Protein AF-A0A9D3P355-F1 (afdb_monomer)

Structure (mmCIF, N/CA/C/O backbone):
data_AF-A0A9D3P355-F1
#
_entry.id   AF-A0A9D3P355-F1
#
loop_
_atom_site.group_PDB
_atom_site.id
_atom_site.type_symbol
_atom_site.label_atom_id
_atom_site.label_alt_id
_atom_site.label_comp_id
_atom_site.label_asym_id
_atom_site.label_entity_id
_atom_site.label_seq_id
_atom_site.pdbx_PDB_ins_code
_atom_site.Cartn_x
_atom_site.Cartn_y
_atom_site.Cartn_z
_atom_site.occupancy
_atom_site.B_iso_or_equiv
_atom_site.auth_seq_id
_atom_site.auth_comp_id
_atom_site.auth_asym_id
_atom_site.auth_atom_id
_atom_site.pdbx_PDB_model_num
ATOM 1 N N . MET A 1 1 ? 42.090 22.651 -100.130 1.00 36.75 1 MET A N 1
ATOM 2 C CA . MET A 1 1 ? 42.739 23.395 -99.030 1.00 36.75 1 MET A CA 1
ATOM 3 C C . MET A 1 1 ? 42.495 22.589 -97.758 1.00 36.75 1 MET A C 1
ATOM 5 O O . MET A 1 1 ? 41.652 22.964 -96.959 1.00 36.75 1 MET A O 1
ATOM 9 N N . ASP A 1 2 ? 42.966 21.340 -97.663 1.00 34.69 2 ASP A N 1
ATOM 10 C CA . ASP A 1 2 ? 44.389 20.914 -97.579 1.00 34.69 2 ASP A CA 1
ATOM 11 C C . ASP A 1 2 ? 45.073 21.615 -96.393 1.00 34.69 2 ASP A C 1
ATOM 13 O O . ASP A 1 2 ? 45.027 22.836 -96.330 1.00 34.69 2 ASP A O 1
ATOM 17 N N . GLU A 1 3 ? 45.657 20.957 -95.388 1.00 38.22 3 GLU A N 1
ATOM 18 C CA . GLU A 1 3 ? 46.380 19.681 -95.355 1.00 38.22 3 GLU A CA 1
ATOM 19 C C . GLU A 1 3 ? 46.365 19.026 -93.945 1.00 38.22 3 GLU A C 1
ATOM 21 O O . GLU A 1 3 ? 46.373 19.719 -92.933 1.00 38.22 3 GLU A O 1
ATOM 26 N N . LEU A 1 4 ? 46.345 17.677 -93.931 1.00 36.88 4 LEU A N 1
ATOM 27 C CA . LEU A 1 4 ? 47.236 16.690 -93.253 1.00 36.88 4 LEU A CA 1
ATOM 28 C C . LEU A 1 4 ? 47.901 17.091 -91.907 1.00 36.88 4 LEU A C 1
ATOM 30 O O . LEU A 1 4 ? 48.421 18.181 -91.767 1.00 36.88 4 LEU A O 1
ATOM 34 N N . ARG A 1 5 ? 48.114 16.264 -90.868 1.00 41.84 5 ARG A N 1
ATOM 35 C CA . ARG A 1 5 ? 48.544 14.850 -90.696 1.00 41.84 5 ARG A CA 1
ATOM 36 C C . ARG A 1 5 ? 48.727 14.725 -89.153 1.00 41.84 5 ARG A C 1
ATOM 38 O O . ARG A 1 5 ? 49.222 15.663 -88.546 1.00 41.84 5 ARG A O 1
ATOM 45 N N . ARG A 1 6 ? 48.394 13.666 -88.414 1.00 43.56 6 ARG A N 1
ATOM 46 C CA . ARG A 1 6 ? 48.963 12.309 -88.416 1.00 43.56 6 ARG A CA 1
ATOM 47 C C . ARG A 1 6 ? 48.060 11.424 -87.557 1.00 43.56 6 ARG A C 1
ATOM 49 O O . ARG A 1 6 ? 47.725 11.789 -86.434 1.00 43.56 6 ARG A O 1
ATOM 56 N N . GLY A 1 7 ? 47.731 10.245 -88.069 1.00 40.09 7 GLY A N 1
ATOM 57 C CA . GLY A 1 7 ? 47.250 9.155 -87.234 1.00 40.09 7 GLY A CA 1
ATOM 58 C C . GLY A 1 7 ? 48.383 8.528 -86.423 1.00 40.09 7 GLY A C 1
ATOM 59 O O . GLY A 1 7 ? 49.554 8.655 -86.772 1.00 40.09 7 GLY A O 1
ATOM 60 N N . SER A 1 8 ? 48.008 7.779 -85.393 1.00 41.81 8 SER A N 1
ATOM 61 C CA . SER A 1 8 ? 48.447 6.390 -85.313 1.00 41.81 8 SER A CA 1
ATOM 62 C C . SER A 1 8 ? 47.465 5.605 -84.457 1.00 41.81 8 SER A C 1
ATOM 64 O O . SER A 1 8 ? 47.312 5.837 -83.261 1.00 41.81 8 SER A O 1
ATOM 66 N N . ARG A 1 9 ? 46.748 4.712 -85.131 1.00 53.06 9 ARG A N 1
ATOM 67 C CA . ARG A 1 9 ? 45.902 3.681 -84.551 1.00 53.06 9 ARG A CA 1
ATOM 68 C C . ARG A 1 9 ? 46.857 2.544 -84.176 1.00 53.06 9 ARG A C 1
ATOM 70 O O . ARG A 1 9 ? 47.380 1.890 -85.069 1.00 53.06 9 ARG A O 1
ATOM 77 N N . LEU A 1 10 ? 47.109 2.354 -82.885 1.00 43.41 10 LEU A N 1
ATOM 78 C CA . LEU A 1 10 ? 47.694 1.127 -82.349 1.00 43.41 10 LEU A CA 1
ATOM 79 C C . LEU A 1 10 ? 46.603 0.437 -81.5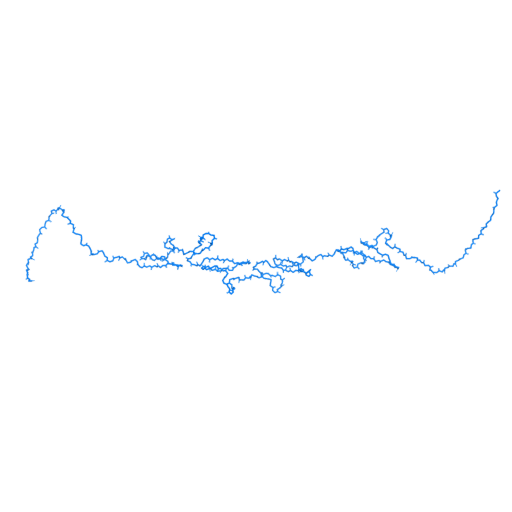38 1.00 43.41 10 LEU A C 1
ATOM 81 O O . LEU A 1 10 ? 46.314 0.794 -80.400 1.00 43.41 10 LEU A O 1
ATOM 85 N N . THR A 1 11 ? 45.936 -0.497 -82.204 1.00 53.47 11 THR A N 1
ATOM 86 C CA . THR A 1 11 ? 45.331 -1.656 -81.565 1.00 53.47 11 THR A CA 1
ATOM 87 C C . THR A 1 11 ? 46.478 -2.538 -81.094 1.00 53.47 11 THR A C 1
ATOM 89 O O . THR A 1 11 ? 47.212 -3.037 -81.939 1.00 53.47 11 THR A O 1
ATOM 92 N N . ASP A 1 12 ? 46.651 -2.705 -79.789 1.00 40.69 12 ASP A N 1
ATOM 93 C CA . ASP A 1 12 ? 46.991 -4.023 -79.266 1.00 40.69 12 ASP A CA 1
ATOM 94 C C . ASP A 1 12 ? 46.722 -4.111 -77.769 1.00 40.69 12 ASP A C 1
ATOM 96 O O . ASP A 1 12 ? 46.926 -3.175 -76.992 1.00 40.69 12 ASP A O 1
ATOM 100 N N . GLU A 1 13 ? 46.180 -5.259 -77.413 1.00 52.94 13 GLU A N 1
ATOM 101 C CA . GLU A 1 13 ? 45.725 -5.646 -76.099 1.00 52.94 13 GLU A CA 1
ATOM 102 C C . GLU A 1 13 ? 46.904 -5.712 -75.124 1.00 52.94 13 GLU A C 1
ATOM 104 O O . GLU A 1 13 ? 47.787 -6.558 -75.239 1.00 52.94 13 GLU A O 1
ATOM 109 N N . VAL A 1 14 ? 46.887 -4.859 -74.100 1.00 48.72 14 VAL A N 1
ATOM 110 C CA . VAL A 1 14 ? 47.652 -5.100 -72.875 1.00 48.72 14 VAL A CA 1
ATOM 111 C C . VAL A 1 14 ? 46.661 -5.169 -71.726 1.00 48.72 14 VAL A C 1
ATOM 113 O O . VAL A 1 14 ? 46.339 -4.181 -71.067 1.00 48.72 14 VAL A O 1
ATOM 116 N N . ALA A 1 15 ? 46.146 -6.375 -71.501 1.00 52.91 15 ALA A N 1
ATOM 117 C CA . ALA A 1 15 ? 45.526 -6.739 -70.243 1.00 52.91 15 ALA A CA 1
ATOM 118 C C . ALA A 1 15 ? 46.603 -6.718 -69.144 1.00 52.91 15 ALA A C 1
ATOM 120 O O . ALA A 1 15 ? 47.304 -7.702 -68.930 1.00 52.91 15 ALA A O 1
ATOM 121 N N . HIS A 1 16 ? 46.715 -5.599 -68.426 1.00 50.19 16 HIS A N 1
ATOM 122 C CA . HIS A 1 16 ? 47.304 -5.572 -67.091 1.00 50.19 16 HIS A CA 1
ATOM 123 C C . HIS A 1 16 ? 46.249 -5.152 -66.064 1.00 50.19 16 HIS A C 1
ATOM 125 O O . HIS A 1 16 ? 45.789 -4.017 -65.989 1.00 50.19 16 HIS A O 1
ATOM 131 N N . MET A 1 17 ? 45.859 -6.162 -65.297 1.00 56.16 17 MET A N 1
ATOM 132 C CA . MET A 1 17 ? 45.120 -6.151 -64.044 1.00 56.16 17 MET A CA 1
ATOM 133 C C . MET A 1 17 ? 45.605 -5.041 -63.080 1.00 56.16 17 MET A C 1
ATOM 135 O O . MET A 1 17 ? 46.770 -5.043 -62.690 1.00 56.16 17 MET A O 1
ATOM 139 N N . GLY A 1 18 ? 44.703 -4.152 -62.638 1.00 53.12 18 GLY A N 1
ATOM 140 C CA . GLY A 1 18 ? 44.914 -3.188 -61.535 1.00 53.12 18 GLY A CA 1
ATOM 141 C C . GLY A 1 18 ? 44.641 -1.734 -61.951 1.00 53.12 18 GLY A C 1
ATOM 142 O O . GLY A 1 18 ? 45.188 -1.262 -62.930 1.00 53.12 18 GLY A O 1
ATOM 143 N N . ILE A 1 19 ? 43.799 -0.927 -61.306 1.00 60.78 19 ILE A N 1
ATOM 144 C CA . ILE A 1 19 ? 43.110 -0.992 -60.016 1.00 60.78 19 ILE A CA 1
ATOM 145 C C . ILE A 1 19 ? 41.689 -0.486 -60.290 1.00 60.78 19 ILE A C 1
ATOM 147 O O . ILE A 1 19 ? 41.504 0.686 -60.618 1.00 60.78 19 ILE A O 1
ATOM 151 N N . ARG A 1 20 ? 40.664 -1.341 -60.184 1.00 68.06 20 ARG A N 1
ATOM 152 C CA . ARG A 1 20 ? 39.300 -0.811 -60.055 1.00 68.06 20 ARG A CA 1
ATOM 153 C C . ARG A 1 20 ? 39.246 -0.135 -58.693 1.00 68.06 20 ARG A C 1
ATOM 155 O O . ARG A 1 20 ? 39.406 -0.811 -57.680 1.00 68.06 20 ARG A O 1
ATOM 162 N N . GLY A 1 21 ? 39.097 1.187 -58.694 1.00 77.62 21 GLY A N 1
ATOM 163 C CA . GLY A 1 21 ? 38.824 1.934 -57.475 1.00 77.62 21 GLY A CA 1
ATOM 164 C C . GLY A 1 21 ? 37.624 1.328 -56.753 1.00 77.62 21 GLY A C 1
ATOM 165 O O . GLY A 1 21 ? 36.721 0.776 -57.388 1.00 77.62 21 GLY A O 1
ATOM 166 N N . ASP A 1 22 ? 37.655 1.401 -55.429 1.00 87.69 22 ASP A N 1
ATOM 167 C CA . ASP A 1 22 ? 36.559 0.958 -54.580 1.00 87.69 22 ASP A CA 1
ATOM 168 C C . ASP A 1 22 ? 35.231 1.601 -55.014 1.00 87.69 22 ASP A C 1
ATOM 170 O O . ASP A 1 22 ? 35.169 2.793 -55.336 1.00 87.69 22 ASP A O 1
ATOM 174 N N . VAL A 1 23 ? 34.170 0.800 -55.081 1.00 89.25 23 VAL A N 1
ATOM 175 C CA . VAL A 1 23 ? 32.861 1.281 -55.522 1.00 89.25 23 VAL A CA 1
ATOM 176 C C . VAL A 1 23 ? 32.152 1.862 -54.315 1.00 89.25 23 VAL A C 1
ATOM 178 O O . VAL A 1 23 ? 31.759 1.112 -53.445 1.00 89.25 23 VAL A O 1
ATOM 181 N N . ASN A 1 24 ? 31.890 3.169 -54.299 1.00 90.00 24 ASN A N 1
ATOM 182 C CA . ASN A 1 24 ? 31.134 3.770 -53.200 1.00 90.00 24 ASN A CA 1
ATOM 183 C C . ASN A 1 24 ? 29.654 3.347 -53.228 1.00 90.00 24 ASN A C 1
ATOM 185 O O . ASN A 1 24 ? 28.838 3.958 -53.930 1.00 90.00 24 ASN A O 1
ATOM 189 N N . GLU A 1 25 ? 29.274 2.334 -52.447 1.00 93.00 25 GLU A N 1
ATOM 190 C CA . GLU A 1 25 ? 27.885 1.871 -52.397 1.00 93.00 25 GLU A CA 1
ATOM 191 C C . GLU A 1 25 ? 26.943 2.877 -51.725 1.00 93.00 25 GLU A C 1
ATOM 193 O O . GLU A 1 25 ? 25.748 2.885 -52.031 1.00 93.00 25 GLU A O 1
ATOM 198 N N . CYS A 1 26 ? 27.456 3.773 -50.875 1.00 92.62 26 CYS A N 1
ATOM 199 C CA . CYS A 1 26 ? 26.659 4.801 -50.201 1.00 92.62 26 CYS A CA 1
ATOM 200 C C . CYS A 1 26 ? 26.201 5.925 -51.145 1.00 92.62 26 CYS A C 1
ATOM 202 O O . CYS A 1 26 ? 25.207 6.592 -50.862 1.00 92.62 26 CYS A O 1
ATOM 204 N N . GLY A 1 27 ? 26.895 6.123 -52.272 1.00 90.06 27 GLY A N 1
ATOM 205 C CA . GLY A 1 27 ? 26.523 7.087 -53.314 1.00 90.06 27 GLY A CA 1
ATOM 206 C C . GLY A 1 27 ? 25.486 6.565 -54.315 1.00 90.06 27 GLY A C 1
ATOM 207 O O . GLY A 1 27 ? 25.103 7.287 -55.234 1.00 90.06 27 GLY A O 1
ATOM 208 N N . ARG A 1 28 ? 25.041 5.307 -54.181 1.00 87.12 28 ARG A N 1
ATOM 209 C CA . ARG A 1 28 ? 24.095 4.683 -55.115 1.00 87.12 28 ARG A CA 1
ATOM 210 C C . ARG A 1 28 ? 22.642 5.084 -54.822 1.00 87.12 28 ARG A C 1
ATOM 212 O O . ARG A 1 28 ? 22.256 5.188 -53.657 1.00 87.12 28 ARG A O 1
ATOM 219 N N . PRO A 1 29 ? 21.787 5.198 -55.856 1.00 83.38 29 PRO A N 1
ATOM 220 C CA . PRO A 1 29 ? 20.380 5.579 -55.695 1.00 83.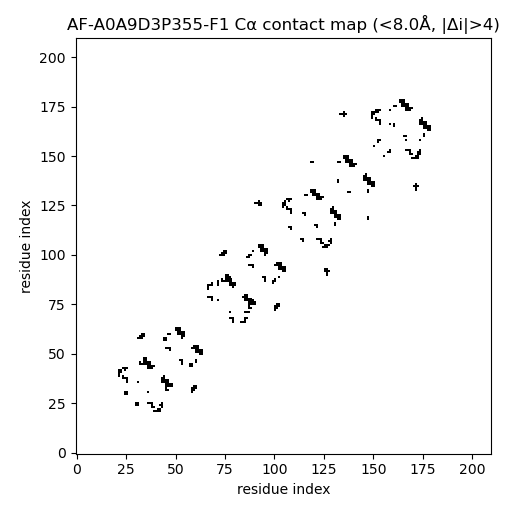38 29 PRO A CA 1
ATOM 221 C C . PRO A 1 29 ? 19.570 4.585 -54.852 1.00 83.38 29 PRO A C 1
ATOM 223 O O . PRO A 1 29 ? 18.598 4.969 -54.213 1.00 83.38 29 PRO A O 1
ATOM 226 N N . SER A 1 30 ? 19.991 3.319 -54.795 1.00 84.94 30 SER A N 1
ATOM 227 C CA . SER A 1 30 ? 19.326 2.276 -54.013 1.00 84.94 30 SER A CA 1
ATOM 228 C C . SER A 1 30 ? 19.585 2.347 -52.503 1.00 84.94 30 SER A C 1
ATOM 230 O O . SER A 1 30 ? 19.043 1.498 -51.809 1.00 84.94 30 SER A O 1
ATOM 232 N N . ARG A 1 31 ? 20.427 3.285 -52.018 1.00 85.19 31 ARG A N 1
ATOM 233 C CA . ARG A 1 31 ? 20.805 3.525 -50.603 1.00 85.19 31 ARG A CA 1
ATOM 234 C C . ARG A 1 31 ? 20.833 2.243 -49.744 1.00 85.19 31 ARG A C 1
ATOM 236 O O . ARG A 1 31 ? 19.820 1.860 -49.169 1.00 85.19 31 ARG A O 1
ATOM 243 N N . PRO A 1 32 ? 21.989 1.575 -49.612 1.00 90.50 32 PRO A N 1
ATOM 244 C CA . PRO A 1 32 ? 22.047 0.189 -49.142 1.00 90.50 32 PRO A CA 1
ATOM 245 C C . PRO A 1 32 ? 21.790 -0.022 -47.637 1.00 90.50 32 PRO A C 1
ATOM 247 O O . PRO A 1 32 ? 21.674 -1.172 -47.216 1.00 90.50 32 PRO A O 1
ATOM 250 N N . CYS A 1 33 ? 21.714 1.045 -46.836 1.00 94.19 33 CYS A N 1
ATOM 251 C CA . CYS A 1 33 ? 21.486 1.009 -45.389 1.00 94.19 33 CYS A CA 1
ATOM 252 C C . CYS A 1 33 ? 20.182 1.728 -45.038 1.00 94.19 33 CYS A C 1
ATOM 254 O O . CYS A 1 33 ? 19.873 2.757 -45.642 1.00 94.19 33 CYS A O 1
ATOM 256 N N . SER A 1 34 ? 19.459 1.253 -44.018 1.00 94.88 34 SER A N 1
ATOM 257 C CA . SER A 1 34 ? 18.242 1.936 -43.558 1.00 94.88 34 SER A CA 1
ATOM 258 C C . SER A 1 34 ? 18.538 3.307 -42.939 1.00 94.88 34 SER A C 1
ATOM 260 O O . SER A 1 34 ? 17.752 4.232 -43.116 1.00 94.88 34 SER A O 1
ATOM 262 N N . HIS A 1 35 ? 19.657 3.433 -42.213 1.00 93.94 35 HIS A N 1
ATOM 263 C CA . HIS A 1 35 ? 20.134 4.678 -41.595 1.00 93.94 35 HIS A CA 1
ATOM 264 C C . HIS A 1 35 ? 21.454 5.132 -42.259 1.00 93.94 35 HIS A C 1
ATOM 266 O O . HIS A 1 35 ? 21.501 5.360 -43.470 1.00 93.94 35 HIS A O 1
ATOM 272 N N . SER A 1 36 ? 22.533 5.269 -41.487 1.00 94.44 36 SER A N 1
ATOM 273 C CA . SER A 1 36 ? 23.816 5.799 -41.949 1.00 94.44 36 SER A CA 1
ATOM 274 C C . SER A 1 36 ? 24.643 4.734 -42.678 1.00 94.44 36 SER A C 1
ATOM 276 O O . SER A 1 36 ? 24.698 3.581 -42.253 1.00 94.44 36 SER A O 1
ATOM 278 N N . CYS A 1 37 ? 25.309 5.128 -43.766 1.00 95.38 37 CYS A N 1
ATOM 279 C CA . CYS A 1 37 ? 26.167 4.270 -44.590 1.00 95.38 37 CYS A CA 1
ATOM 280 C C . CYS A 1 37 ? 27.598 4.813 -44.600 1.00 95.38 37 CYS A C 1
ATOM 282 O O . CYS A 1 37 ? 27.796 6.012 -44.794 1.00 95.38 37 CYS A O 1
ATOM 284 N N . MET A 1 38 ? 28.582 3.932 -44.426 1.00 95.31 38 MET A N 1
ATOM 285 C CA . MET A 1 38 ? 30.005 4.248 -44.530 1.00 95.31 38 MET A CA 1
ATOM 286 C C . MET A 1 38 ? 30.667 3.331 -45.554 1.00 95.31 38 MET A C 1
ATOM 288 O O . MET A 1 38 ? 30.634 2.108 -45.411 1.00 95.31 38 MET A O 1
ATOM 292 N N . ASN A 1 39 ? 31.288 3.935 -46.561 1.00 93.69 39 ASN A N 1
ATOM 293 C CA . ASN A 1 39 ? 32.026 3.212 -47.583 1.00 93.69 39 ASN A CA 1
ATOM 294 C C . ASN A 1 39 ? 33.360 2.686 -47.029 1.00 93.69 39 ASN A C 1
ATOM 296 O O . ASN A 1 39 ? 34.036 3.393 -46.278 1.00 93.69 39 ASN A O 1
ATOM 300 N N . THR A 1 40 ? 33.751 1.470 -47.395 1.00 92.75 40 THR A N 1
ATOM 301 C CA . THR A 1 40 ? 35.008 0.841 -46.964 1.00 92.75 40 THR A CA 1
ATOM 302 C C . THR A 1 40 ? 35.691 0.154 -48.148 1.00 92.75 40 THR A C 1
ATOM 304 O O . THR A 1 40 ? 35.007 -0.331 -49.030 1.00 92.75 40 THR A O 1
ATOM 307 N N . PRO A 1 41 ? 37.025 0.024 -48.190 1.00 93.25 41 PRO A N 1
ATOM 308 C CA . PRO A 1 41 ? 37.671 -0.650 -49.315 1.00 93.25 41 PRO A CA 1
ATOM 309 C C . PRO A 1 41 ? 37.149 -2.086 -49.512 1.00 93.25 41 PRO A C 1
ATOM 311 O O . PRO A 1 41 ? 37.372 -2.956 -48.669 1.00 93.25 41 PRO A O 1
ATOM 314 N N . GLY A 1 42 ? 36.451 -2.320 -50.624 1.00 88.50 42 GLY A N 1
ATOM 315 C CA . GLY A 1 42 ? 35.858 -3.600 -51.007 1.00 88.50 42 GLY A CA 1
ATOM 316 C C . GLY A 1 42 ? 34.452 -3.880 -50.457 1.00 88.50 42 GLY A C 1
ATOM 317 O O . GLY A 1 42 ? 33.953 -4.979 -50.710 1.00 88.50 42 GLY A O 1
ATOM 318 N N . SER A 1 43 ? 33.828 -2.969 -49.691 1.00 91.50 43 SER A N 1
ATOM 319 C CA . SER A 1 43 ? 32.472 -3.144 -49.131 1.00 91.50 43 SER A CA 1
ATOM 320 C C . SER A 1 43 ? 31.913 -1.857 -48.491 1.00 91.50 43 SER A C 1
ATOM 322 O O . SER A 1 43 ? 32.514 -0.795 -48.513 1.00 91.50 43 SER A O 1
ATOM 324 N N . PHE A 1 44 ? 30.816 -1.953 -47.746 1.00 93.62 44 PHE A N 1
ATOM 325 C CA . PHE A 1 44 ? 30.297 -0.867 -46.917 1.00 93.62 44 PHE A CA 1
ATOM 326 C C . PHE A 1 44 ? 29.853 -1.378 -45.546 1.00 93.62 44 PHE A C 1
ATOM 328 O O . PHE A 1 44 ? 29.666 -2.577 -45.318 1.00 93.62 44 PHE A O 1
ATOM 335 N N . ARG A 1 45 ? 29.665 -0.450 -44.608 1.00 94.31 45 ARG A N 1
ATOM 336 C CA . ARG A 1 45 ? 29.111 -0.718 -43.277 1.00 94.31 45 ARG A CA 1
ATOM 337 C C . ARG A 1 45 ? 27.924 0.190 -43.001 1.00 94.31 45 ARG A C 1
ATOM 339 O O . ARG A 1 45 ? 27.964 1.383 -43.300 1.00 94.31 45 ARG A O 1
ATOM 346 N N . CYS A 1 46 ? 26.888 -0.378 -42.395 1.00 96.25 46 CYS A N 1
ATOM 347 C CA . CYS A 1 46 ? 25.717 0.362 -41.950 1.00 96.25 46 CYS A CA 1
ATOM 348 C C . CYS A 1 46 ? 25.805 0.666 -40.453 1.00 96.25 46 CYS A C 1
ATOM 350 O O . CYS A 1 46 ? 26.211 -0.183 -39.658 1.00 96.25 46 CYS A O 1
ATOM 352 N N . TYR A 1 47 ? 25.386 1.871 -40.074 1.00 94.50 47 TYR A N 1
ATOM 353 C CA . TYR A 1 47 ? 25.336 2.340 -38.694 1.00 94.50 47 TYR A CA 1
ATOM 354 C C . TYR A 1 47 ? 23.941 2.850 -38.365 1.00 94.50 47 TYR A C 1
ATOM 356 O O . TYR A 1 47 ? 23.281 3.479 -39.194 1.00 94.50 47 TYR A O 1
ATOM 364 N N . CYS A 1 48 ? 23.511 2.593 -37.135 1.00 95.94 48 CYS A N 1
ATOM 365 C CA . CYS A 1 48 ? 22.199 2.990 -36.662 1.00 95.94 48 CYS A CA 1
ATOM 366 C C . CYS A 1 48 ? 22.279 4.240 -35.790 1.00 95.94 48 CYS A C 1
ATOM 368 O O . CYS A 1 48 ? 23.115 4.328 -34.894 1.00 95.94 48 CYS A O 1
ATOM 370 N N . ASP A 1 49 ? 21.364 5.173 -36.040 1.00 94.06 49 ASP A N 1
ATOM 371 C CA . ASP A 1 49 ? 21.118 6.332 -35.183 1.00 94.06 49 ASP A CA 1
ATOM 372 C C . ASP A 1 49 ? 20.850 5.944 -33.711 1.00 94.06 49 ASP A C 1
ATOM 374 O O . ASP A 1 49 ? 20.391 4.825 -33.433 1.00 94.06 49 ASP A O 1
ATOM 378 N N . PRO A 1 50 ? 21.090 6.860 -32.750 1.00 85.94 50 PRO A N 1
ATOM 379 C CA . PRO A 1 50 ? 20.841 6.609 -31.334 1.00 85.94 50 PRO A CA 1
ATOM 380 C C . PRO A 1 50 ? 19.434 6.058 -31.066 1.00 85.94 50 PRO A C 1
ATOM 382 O O . PRO A 1 50 ? 18.434 6.582 -31.555 1.00 85.94 50 PRO A O 1
ATOM 385 N N . GLY A 1 51 ? 19.350 4.993 -30.263 1.00 81.12 51 GLY A N 1
ATOM 386 C CA . GLY A 1 51 ? 18.084 4.313 -29.971 1.00 81.12 51 GLY A CA 1
ATOM 387 C C . GLY A 1 51 ? 17.727 3.174 -30.933 1.00 81.12 51 GLY A C 1
ATOM 388 O O . GLY A 1 51 ? 16.617 2.651 -30.849 1.00 81.12 51 GLY A O 1
ATOM 389 N N . TYR A 1 52 ? 18.639 2.764 -31.817 1.00 91.56 52 TYR A N 1
ATOM 390 C CA . TYR A 1 52 ? 18.459 1.644 -32.744 1.00 91.56 52 TYR A CA 1
ATOM 391 C C . TYR A 1 52 ? 19.679 0.708 -32.734 1.00 91.56 52 TYR A C 1
ATOM 393 O O . TYR A 1 52 ? 20.797 1.127 -32.447 1.00 91.56 52 TYR A O 1
ATOM 401 N N . ARG A 1 53 ? 19.464 -0.572 -33.056 1.00 92.12 53 ARG A N 1
ATOM 402 C CA . ARG A 1 53 ? 20.508 -1.591 -33.255 1.00 92.12 53 ARG A CA 1
ATOM 403 C C . ARG A 1 53 ? 20.459 -2.153 -34.669 1.00 92.12 53 ARG A C 1
ATOM 405 O O . ARG A 1 53 ? 19.376 -2.256 -35.243 1.00 92.12 53 ARG A O 1
ATOM 412 N N . LEU A 1 54 ? 21.614 -2.556 -35.191 1.00 93.50 54 LEU A N 1
ATOM 413 C CA . LEU A 1 54 ? 21.703 -3.213 -36.491 1.00 93.50 54 LEU A CA 1
ATOM 414 C C . LEU A 1 54 ? 21.055 -4.602 -36.412 1.00 93.50 54 LEU A C 1
ATOM 416 O O . LEU A 1 54 ? 21.289 -5.354 -35.464 1.00 93.50 54 LEU A O 1
ATOM 420 N N . ASP A 1 55 ? 20.194 -4.902 -37.373 1.00 93.31 55 ASP A N 1
ATOM 421 C CA . ASP A 1 55 ? 19.523 -6.183 -37.515 1.00 93.31 55 ASP A CA 1
ATOM 422 C C . ASP A 1 55 ? 20.469 -7.242 -38.106 1.00 93.31 55 ASP A C 1
ATOM 424 O O . ASP A 1 55 ? 21.562 -6.948 -38.588 1.00 93.31 55 ASP A O 1
ATOM 428 N N . THR A 1 56 ? 20.038 -8.500 -38.067 1.00 93.62 56 THR A N 1
ATOM 429 C CA . THR A 1 56 ? 20.782 -9.668 -38.568 1.00 93.62 56 THR A CA 1
ATOM 430 C C . THR A 1 56 ? 21.135 -9.607 -40.057 1.00 93.62 56 THR A C 1
ATOM 432 O O . THR A 1 56 ? 22.066 -10.284 -40.481 1.00 93.62 56 THR A O 1
ATOM 435 N N . ASP A 1 57 ? 20.440 -8.779 -40.841 1.00 93.75 57 ASP A N 1
ATOM 436 C CA . ASP A 1 57 ? 20.737 -8.541 -42.257 1.00 93.75 57 ASP A CA 1
ATOM 437 C C . ASP A 1 57 ? 21.935 -7.595 -42.484 1.00 93.75 57 ASP A C 1
ATOM 439 O O . ASP A 1 57 ? 22.373 -7.412 -43.622 1.00 93.75 57 ASP A O 1
ATOM 443 N N . GLY A 1 58 ? 22.459 -6.977 -41.417 1.00 92.12 58 GLY A N 1
ATOM 444 C CA . GLY A 1 58 ? 23.572 -6.031 -41.463 1.00 92.12 58 GLY A CA 1
ATOM 445 C C . GLY A 1 58 ? 23.244 -4.689 -42.128 1.00 92.12 58 GLY A C 1
ATOM 446 O O . GLY A 1 58 ? 24.162 -3.906 -42.375 1.00 92.12 58 GLY A O 1
ATOM 447 N N . LYS A 1 59 ? 21.969 -4.413 -42.433 1.00 94.31 59 LYS A N 1
ATOM 448 C CA . LYS A 1 59 ? 21.532 -3.244 -43.219 1.00 94.31 59 LYS A CA 1
ATOM 449 C C . LYS A 1 59 ? 20.369 -2.487 -42.595 1.00 94.31 59 LYS A C 1
ATOM 451 O O . LYS A 1 59 ? 20.302 -1.264 -42.737 1.00 94.31 59 LYS A O 1
ATOM 456 N N . SER A 1 60 ? 19.472 -3.197 -41.920 1.00 95.00 60 SER A N 1
ATOM 457 C CA . SER A 1 60 ? 18.277 -2.641 -41.297 1.00 95.00 60 SER A CA 1
ATOM 458 C C . SER A 1 60 ? 18.534 -2.297 -39.836 1.00 95.00 60 SER A C 1
ATOM 460 O O . SER A 1 60 ? 19.201 -3.030 -39.115 1.00 95.00 60 SER A O 1
ATOM 462 N N . CYS A 1 61 ? 17.978 -1.187 -39.368 1.00 94.38 61 CYS A N 1
ATOM 463 C CA . CYS A 1 61 ? 18.074 -0.756 -37.980 1.00 94.38 61 CYS A CA 1
ATOM 464 C C . CYS A 1 61 ? 16.750 -1.007 -37.256 1.00 94.38 61 CYS A C 1
ATOM 466 O O . CYS A 1 61 ? 15.720 -0.420 -37.584 1.00 94.38 61 CYS A O 1
ATOM 468 N N . LYS A 1 62 ? 16.774 -1.860 -36.231 1.00 91.62 62 LYS A N 1
ATOM 469 C CA . LYS A 1 62 ? 15.631 -2.108 -35.344 1.00 91.62 62 LYS A CA 1
ATOM 470 C C . LYS A 1 62 ? 15.700 -1.175 -34.148 1.00 91.62 62 LYS A C 1
ATOM 472 O O . LYS A 1 62 ? 16.759 -1.032 -33.538 1.00 91.62 62 LYS A O 1
ATOM 477 N N . ARG A 1 63 ? 14.576 -0.553 -33.785 1.00 85.38 63 ARG A N 1
ATOM 478 C CA . ARG A 1 63 ? 14.500 0.283 -32.580 1.00 85.38 63 ARG A CA 1
ATOM 479 C C . ARG A 1 63 ? 14.903 -0.551 -31.363 1.00 85.38 63 ARG A C 1
ATOM 481 O O . ARG A 1 63 ? 14.463 -1.690 -31.220 1.00 85.38 63 ARG A O 1
ATOM 488 N N . LEU A 1 64 ? 15.749 0.009 -30.505 1.00 79.44 64 LEU A N 1
ATOM 489 C CA . LEU A 1 64 ? 16.018 -0.554 -29.190 1.00 79.44 64 LEU A CA 1
ATOM 490 C C . LEU A 1 64 ? 14.712 -0.492 -28.399 1.00 79.44 64 LEU A C 1
ATOM 492 O O . LEU A 1 64 ? 14.190 0.594 -28.137 1.00 79.44 64 LEU A O 1
ATOM 496 N N . GLU A 1 65 ? 14.154 -1.655 -28.071 1.00 73.94 65 GLU A N 1
ATOM 497 C CA . GLU A 1 65 ? 13.002 -1.721 -27.180 1.00 73.94 65 GLU A CA 1
ATOM 498 C C . GLU A 1 65 ? 13.424 -1.149 -25.827 1.00 73.94 65 GLU A C 1
ATOM 500 O O . GLU A 1 65 ? 14.422 -1.571 -25.237 1.00 73.94 65 GLU A O 1
ATOM 505 N N . LYS A 1 66 ? 12.695 -0.132 -25.365 1.00 70.00 66 LYS A N 1
ATOM 506 C CA . LYS A 1 66 ? 12.877 0.370 -24.007 1.00 70.00 66 LYS A CA 1
ATOM 507 C C . LYS A 1 66 ? 12.395 -0.713 -23.042 1.00 70.00 66 LYS A C 1
ATOM 509 O O . LYS A 1 66 ? 11.433 -1.408 -23.373 1.00 70.00 66 LYS A O 1
ATOM 514 N N . PRO A 1 67 ? 13.023 -0.857 -21.867 1.00 70.94 67 PRO A N 1
ATOM 515 C CA . PRO A 1 67 ? 12.473 -1.726 -20.845 1.00 70.94 67 PRO A CA 1
ATOM 516 C C . PRO A 1 67 ? 11.071 -1.234 -20.493 1.00 70.94 67 PRO A C 1
ATOM 518 O O . PRO A 1 67 ? 10.874 -0.071 -20.143 1.00 70.94 67 PRO A O 1
ATOM 521 N N . ASP A 1 68 ? 10.101 -2.119 -20.674 1.00 75.12 68 ASP A N 1
ATOM 522 C CA . ASP A 1 68 ? 8.686 -1.839 -20.489 1.00 75.12 68 ASP A CA 1
ATOM 523 C C . ASP A 1 68 ? 8.014 -3.034 -19.796 1.00 75.12 68 ASP A C 1
ATOM 525 O O . ASP A 1 68 ? 8.543 -4.152 -19.751 1.00 75.12 68 ASP A O 1
ATOM 529 N N . CYS A 1 69 ? 6.858 -2.783 -19.203 1.00 80.12 69 CYS A N 1
ATOM 530 C CA . CYS A 1 69 ? 6.082 -3.727 -18.410 1.00 80.12 69 CYS A CA 1
ATOM 531 C C . CYS A 1 69 ? 5.123 -4.585 -19.243 1.00 80.12 69 CYS A C 1
ATOM 533 O O . CYS A 1 69 ? 4.465 -5.474 -18.711 1.00 80.12 69 CYS A O 1
ATOM 535 N N . THR A 1 70 ? 5.081 -4.378 -20.558 1.00 72.44 70 THR A N 1
ATOM 536 C CA . THR A 1 70 ? 4.180 -5.056 -21.503 1.00 72.44 70 THR A CA 1
ATOM 537 C C . THR A 1 70 ? 4.357 -6.573 -21.581 1.00 72.44 70 THR A C 1
ATOM 539 O O . THR A 1 70 ? 3.436 -7.272 -21.993 1.00 72.44 70 THR A O 1
ATOM 542 N N . ARG A 1 71 ? 5.514 -7.109 -21.174 1.00 75.50 71 ARG A N 1
ATOM 543 C CA . ARG A 1 71 ? 5.811 -8.555 -21.229 1.00 75.50 71 ARG A CA 1
ATOM 544 C C . ARG A 1 71 ? 5.776 -9.258 -19.870 1.00 75.50 71 ARG A C 1
ATOM 546 O O . ARG A 1 71 ? 5.992 -10.468 -19.814 1.00 75.50 71 ARG A O 1
ATOM 553 N N . LEU A 1 72 ? 5.560 -8.526 -18.777 1.00 80.00 72 LEU A N 1
ATOM 554 C CA . LEU A 1 72 ? 5.655 -9.074 -17.428 1.00 80.00 72 LEU A CA 1
ATOM 555 C C . LEU A 1 72 ? 4.254 -9.352 -16.872 1.00 80.00 72 LEU A C 1
ATOM 557 O O . LEU A 1 72 ? 3.459 -8.441 -16.673 1.00 80.00 72 LEU A O 1
ATOM 561 N N . HIS A 1 73 ? 3.943 -10.623 -16.614 1.00 86.19 73 HIS A N 1
ATOM 562 C CA . HIS A 1 73 ? 2.659 -11.028 -16.032 1.00 86.19 73 HIS A CA 1
ATOM 563 C C . HIS A 1 73 ? 2.674 -10.820 -14.509 1.00 86.19 73 HIS A C 1
ATOM 565 O O . HIS A 1 73 ? 2.864 -11.768 -13.745 1.00 86.19 73 HIS A O 1
ATOM 571 N N . CYS A 1 74 ? 2.534 -9.568 -14.080 1.00 88.06 74 CYS A N 1
ATOM 572 C CA . CYS A 1 74 ? 2.421 -9.188 -12.672 1.00 88.06 74 CYS A CA 1
ATOM 573 C C . CYS A 1 74 ? 0.958 -9.152 -12.225 1.00 88.06 74 CYS A C 1
ATOM 575 O O . CYS A 1 74 ? 0.082 -8.804 -13.013 1.00 88.06 74 CYS A O 1
ATOM 577 N N . GLN A 1 75 ? 0.690 -9.463 -10.955 1.00 90.81 75 GLN A N 1
ATOM 578 C CA . GLN A 1 75 ? -0.679 -9.458 -10.426 1.00 90.81 75 GLN A CA 1
ATOM 579 C C . GLN A 1 75 ? -1.273 -8.046 -10.293 1.00 90.81 75 GLN A C 1
ATOM 581 O O . GLN A 1 75 ? -2.450 -7.862 -10.584 1.00 90.81 75 GLN A O 1
ATOM 586 N N . LEU A 1 76 ? -0.493 -7.069 -9.814 1.00 87.81 76 LEU A N 1
ATOM 587 C CA . LEU A 1 76 ? -0.999 -5.723 -9.499 1.00 87.81 76 LEU A CA 1
ATOM 588 C C . LEU A 1 76 ? -0.166 -4.590 -10.103 1.00 87.81 76 LEU A C 1
ATOM 590 O O . LEU A 1 76 ? -0.739 -3.606 -10.558 1.00 87.81 76 LEU A O 1
ATOM 594 N N . GLY A 1 77 ? 1.165 -4.702 -10.110 1.00 87.56 77 GLY A N 1
ATOM 595 C CA . GLY A 1 77 ? 2.032 -3.615 -10.559 1.00 87.56 77 GLY A CA 1
ATOM 596 C C . GLY A 1 77 ? 3.331 -4.090 -11.195 1.00 87.56 77 GLY A C 1
ATOM 597 O O . GLY A 1 77 ? 3.806 -5.201 -10.950 1.00 87.56 77 GLY A O 1
ATOM 598 N N . CYS A 1 78 ? 3.906 -3.224 -12.023 1.00 90.81 78 CYS A N 1
ATOM 599 C CA . CYS A 1 78 ? 5.225 -3.390 -12.613 1.00 90.81 78 CYS A CA 1
ATOM 600 C C . CYS A 1 78 ? 5.953 -2.044 -12.641 1.00 90.81 78 CYS A C 1
ATOM 602 O O . CYS A 1 78 ? 5.333 -0.993 -12.800 1.00 90.81 78 CYS A O 1
ATOM 604 N N . GLN A 1 79 ? 7.272 -2.084 -12.475 1.00 90.44 79 GLN A N 1
ATOM 605 C CA . GLN A 1 79 ? 8.150 -0.922 -12.524 1.00 90.44 79 GLN A CA 1
ATOM 606 C C . GLN A 1 79 ? 9.486 -1.278 -13.178 1.00 90.44 79 GLN A C 1
ATOM 608 O O . GLN A 1 79 ? 9.901 -2.439 -13.193 1.00 90.44 79 GLN A O 1
ATOM 613 N N . ILE A 1 80 ? 10.184 -0.265 -13.684 1.00 87.06 80 ILE A N 1
ATOM 614 C CA . ILE A 1 80 ? 11.534 -0.418 -14.224 1.00 87.06 80 ILE A CA 1
ATOM 615 C C . ILE A 1 80 ? 12.534 -0.082 -13.120 1.00 87.06 80 ILE A C 1
ATOM 617 O O . ILE A 1 80 ? 12.517 1.015 -12.564 1.00 87.06 80 ILE A O 1
ATOM 621 N N . SER A 1 81 ? 13.386 -1.043 -12.776 1.00 86.25 81 SER A N 1
ATOM 622 C CA . SER A 1 81 ? 14.448 -0.861 -11.789 1.00 86.25 81 SER A CA 1
ATOM 623 C C . SER A 1 81 ? 15.560 0.045 -12.336 1.00 86.25 81 SER A C 1
ATOM 625 O O . SER A 1 81 ? 15.675 0.261 -13.542 1.00 86.25 81 SER A O 1
ATOM 627 N N . SER A 1 82 ? 16.416 0.569 -11.457 1.00 85.00 82 SER A N 1
ATOM 628 C CA . SER A 1 82 ? 17.520 1.473 -11.821 1.00 85.00 82 SER A CA 1
ATOM 629 C C . SER A 1 82 ? 18.530 0.853 -12.793 1.00 85.00 82 SER A C 1
ATOM 631 O O . SER A 1 82 ? 19.206 1.571 -13.523 1.00 85.00 82 SER A O 1
ATOM 633 N N . ASN A 1 83 ? 18.605 -0.478 -12.843 1.00 83.81 83 ASN A N 1
ATOM 634 C CA . ASN A 1 83 ? 19.410 -1.236 -13.801 1.00 83.81 83 ASN A CA 1
ATOM 635 C C . ASN A 1 83 ? 18.712 -1.462 -15.161 1.00 83.81 83 ASN A C 1
ATOM 637 O O . ASN A 1 83 ? 19.230 -2.201 -15.994 1.00 83.81 83 ASN A O 1
ATOM 641 N N . GLY A 1 84 ? 17.532 -0.874 -15.380 1.00 79.19 84 GLY A N 1
ATOM 642 C CA . GLY A 1 84 ? 16.747 -1.038 -16.601 1.00 79.19 84 GLY A CA 1
ATOM 643 C C . GLY A 1 84 ? 15.984 -2.362 -16.695 1.00 79.19 84 GLY A C 1
ATOM 644 O O . GLY A 1 84 ? 15.475 -2.674 -17.765 1.00 79.19 84 GLY A O 1
ATOM 645 N N . ALA A 1 85 ? 15.886 -3.157 -15.625 1.00 83.38 85 ALA A N 1
ATOM 646 C CA . ALA A 1 85 ? 15.092 -4.386 -15.626 1.00 83.38 85 ALA A CA 1
ATOM 647 C C . ALA A 1 85 ? 13.618 -4.115 -15.283 1.00 83.38 85 ALA A C 1
ATOM 649 O O . ALA A 1 85 ? 13.324 -3.447 -14.291 1.00 83.38 85 ALA A O 1
ATOM 650 N N . SER A 1 86 ? 12.691 -4.697 -16.049 1.00 87.38 86 SER A N 1
ATOM 651 C CA . SER A 1 86 ? 11.267 -4.724 -15.697 1.00 87.38 86 SER A CA 1
ATOM 652 C C . SER A 1 86 ? 11.031 -5.719 -14.557 1.00 87.38 86 SER A C 1
ATOM 654 O O . SER A 1 86 ? 11.326 -6.908 -14.696 1.00 87.38 86 SER A O 1
ATOM 656 N N . ILE A 1 87 ? 10.493 -5.248 -13.432 1.00 89.75 87 ILE A N 1
ATOM 657 C CA . ILE A 1 87 ? 10.193 -6.059 -12.245 1.00 89.75 87 ILE A CA 1
ATOM 658 C C . ILE A 1 87 ? 8.752 -5.834 -11.788 1.00 89.75 87 ILE A C 1
ATOM 660 O O . ILE A 1 87 ? 8.216 -4.735 -11.921 1.00 89.75 87 ILE A O 1
ATOM 664 N N . CYS A 1 88 ? 8.121 -6.860 -11.213 1.00 92.25 88 CYS A N 1
ATOM 665 C CA . CYS A 1 88 ? 6.816 -6.681 -10.588 1.00 92.25 88 CYS A CA 1
ATOM 666 C C . CYS A 1 88 ? 6.951 -5.888 -9.287 1.00 92.25 88 CYS A C 1
ATOM 668 O O . CYS A 1 88 ? 7.932 -6.024 -8.552 1.00 92.25 88 CYS A O 1
ATOM 670 N N . SER A 1 89 ? 5.947 -5.069 -9.005 1.00 92.94 89 SER A N 1
ATOM 671 C CA . SER 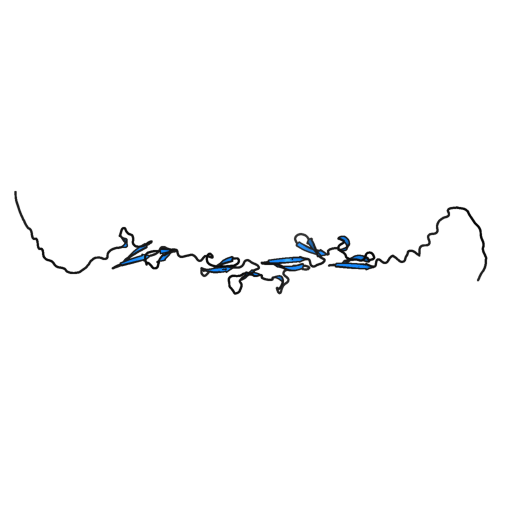A 1 89 ? 5.839 -4.269 -7.792 1.00 92.94 89 SER A CA 1
ATOM 672 C C . SER A 1 89 ? 4.460 -4.441 -7.168 1.00 92.94 89 SER A C 1
ATOM 674 O O . SER A 1 89 ? 3.475 -4.723 -7.853 1.00 92.94 89 SER A O 1
ATOM 676 N N . CYS A 1 90 ? 4.405 -4.284 -5.849 1.00 9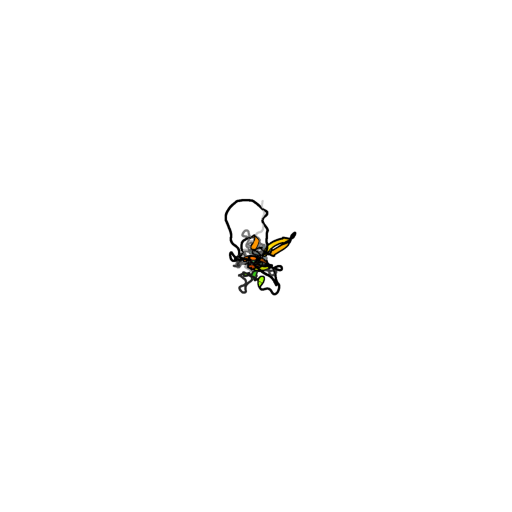5.06 90 CYS A N 1
ATOM 677 C CA . CYS A 1 90 ? 3.165 -4.339 -5.091 1.00 95.06 90 CYS A CA 1
ATOM 678 C C . CYS A 1 90 ? 2.845 -2.949 -4.527 1.00 95.06 90 CYS A C 1
ATOM 680 O O . CYS A 1 90 ? 3.770 -2.246 -4.108 1.00 95.06 90 CYS A O 1
ATOM 682 N N . PRO A 1 91 ? 1.563 -2.542 -4.520 1.00 93.88 91 PRO A N 1
ATOM 683 C CA . PRO A 1 91 ? 1.108 -1.365 -3.786 1.00 93.88 91 PRO A CA 1
ATOM 684 C C . PRO A 1 91 ? 1.482 -1.419 -2.292 1.00 93.88 91 PRO A C 1
ATOM 686 O O . PRO A 1 91 ? 1.745 -2.507 -1.771 1.00 93.88 91 PRO A O 1
ATOM 689 N N . PRO A 1 92 ? 1.472 -0.274 -1.581 1.00 93.38 92 PRO A N 1
ATOM 690 C CA . PRO A 1 92 ? 1.617 -0.250 -0.124 1.00 93.38 92 PRO A CA 1
ATOM 691 C C . PRO A 1 92 ? 0.625 -1.195 0.573 1.00 93.38 92 PRO A C 1
ATOM 693 O O . PRO A 1 92 ? -0.482 -1.392 0.080 1.00 93.38 92 PRO A O 1
ATOM 696 N N . GLY A 1 93 ? 1.037 -1.784 1.700 1.00 92.88 93 GLY A N 1
ATOM 697 C CA . GLY A 1 93 ? 0.254 -2.799 2.427 1.00 92.88 93 GLY A CA 1
ATOM 698 C C . GLY A 1 93 ? 0.363 -4.217 1.849 1.00 92.88 93 GLY A C 1
ATOM 699 O O . GLY A 1 93 ? -0.120 -5.173 2.442 1.00 92.88 93 GLY A O 1
ATOM 700 N N . LEU A 1 94 ? 1.042 -4.389 0.711 1.00 96.00 94 LEU A N 1
ATOM 701 C CA . LEU A 1 94 ? 1.275 -5.688 0.087 1.00 96.00 94 LEU A CA 1
ATOM 702 C C . LEU A 1 94 ? 2.774 -5.942 -0.110 1.00 96.00 94 LEU A C 1
ATOM 704 O O . LEU A 1 94 ? 3.565 -5.026 -0.335 1.00 96.00 94 LEU A O 1
ATOM 708 N N . GLN A 1 95 ? 3.168 -7.211 -0.089 1.00 95.12 95 GLN A N 1
ATOM 709 C CA . GLN A 1 95 ? 4.543 -7.652 -0.280 1.00 95.12 95 GLN A CA 1
ATOM 710 C C . GLN A 1 95 ? 4.665 -8.603 -1.469 1.00 95.12 95 GLN A C 1
ATOM 712 O O . GLN A 1 95 ? 3.855 -9.511 -1.659 1.00 95.12 95 GLN A O 1
ATOM 717 N N . LEU A 1 96 ? 5.715 -8.410 -2.269 1.00 95.12 96 LEU A N 1
ATOM 718 C CA . LEU A 1 96 ? 5.999 -9.272 -3.409 1.00 95.12 96 LEU A CA 1
ATOM 719 C C . LEU A 1 96 ? 6.363 -10.681 -2.926 1.00 95.12 96 LEU A C 1
ATOM 721 O O . LEU A 1 96 ? 7.258 -10.857 -2.097 1.00 95.12 96 LEU A O 1
ATOM 725 N N . ALA A 1 97 ? 5.667 -11.686 -3.445 1.00 94.56 97 ALA A N 1
ATOM 726 C CA . ALA A 1 97 ? 5.898 -13.076 -3.100 1.00 94.56 97 ALA A CA 1
ATOM 727 C C . ALA A 1 97 ? 7.204 -13.617 -3.711 1.00 94.56 97 ALA A C 1
ATOM 729 O O . ALA A 1 97 ? 7.843 -13.000 -4.564 1.00 94.56 97 ALA A O 1
ATOM 730 N N . LEU A 1 98 ? 7.585 -14.828 -3.291 1.00 93.94 98 LEU A N 1
ATOM 731 C CA . LEU A 1 98 ? 8.799 -15.517 -3.751 1.00 93.94 98 LEU A CA 1
ATOM 732 C C . LEU A 1 98 ? 8.823 -15.774 -5.267 1.00 93.94 98 LEU A C 1
ATOM 734 O O . LEU A 1 98 ? 9.897 -15.869 -5.856 1.00 93.94 98 LEU A O 1
ATOM 738 N N . ASP A 1 99 ? 7.653 -15.854 -5.900 1.00 93.12 99 ASP A N 1
ATOM 739 C CA . ASP A 1 99 ? 7.512 -16.002 -7.352 1.00 93.12 99 ASP A CA 1
ATOM 740 C C . ASP A 1 99 ? 7.826 -14.713 -8.136 1.00 93.12 99 ASP A C 1
ATOM 742 O O . ASP A 1 99 ? 7.858 -14.732 -9.368 1.00 93.12 99 ASP A O 1
ATOM 746 N N . LYS A 1 100 ? 8.062 -13.596 -7.430 1.00 91.06 100 LYS A N 1
ATOM 747 C CA . LYS A 1 100 ? 8.318 -12.256 -7.972 1.00 91.06 100 LYS A CA 1
ATOM 748 C C . LYS A 1 100 ? 7.211 -11.740 -8.897 1.00 91.06 100 LYS A C 1
ATOM 750 O O . LYS A 1 100 ? 7.488 -10.902 -9.754 1.00 91.06 100 LYS A O 1
ATOM 755 N N . ARG A 1 101 ? 5.975 -12.230 -8.750 1.00 91.19 101 ARG A N 1
ATOM 756 C CA . ARG A 1 101 ? 4.824 -11.871 -9.600 1.00 91.19 101 ARG A CA 1
ATOM 757 C C . ARG A 1 101 ? 3.554 -11.587 -8.818 1.00 91.19 101 ARG A C 1
ATOM 759 O O . ARG A 1 101 ? 2.797 -10.698 -9.217 1.00 91.19 101 ARG A O 1
ATOM 766 N N . THR A 1 102 ? 3.311 -12.338 -7.749 1.00 94.38 102 THR A N 1
ATOM 767 C CA . THR A 1 102 ? 2.114 -12.190 -6.923 1.00 94.38 102 THR A CA 1
ATOM 768 C C . THR A 1 102 ? 2.379 -11.301 -5.718 1.00 94.38 102 THR A C 1
ATOM 770 O O . THR A 1 102 ? 3.506 -11.189 -5.231 1.00 94.38 102 THR A O 1
ATOM 773 N N . CYS A 1 103 ? 1.325 -10.642 -5.250 1.00 95.94 103 CYS A N 1
ATOM 774 C CA . CYS A 1 103 ? 1.362 -9.776 -4.082 1.00 95.94 103 CYS A CA 1
ATOM 775 C C . CYS A 1 103 ? 0.608 -10.454 -2.943 1.00 95.94 103 CYS A C 1
ATOM 777 O O . CYS A 1 103 ? -0.567 -10.801 -3.079 1.00 95.94 103 CYS A O 1
ATOM 779 N N . LYS A 1 104 ? 1.305 -10.652 -1.826 1.00 95.94 104 LYS A N 1
ATOM 780 C CA . LYS A 1 104 ? 0.742 -11.169 -0.584 1.00 95.94 104 LYS A CA 1
ATOM 781 C C . LYS A 1 104 ? 0.427 -10.025 0.353 1.00 95.94 104 LYS A C 1
ATOM 783 O O . LYS A 1 104 ? 1.174 -9.058 0.437 1.00 95.94 104 LYS A O 1
ATOM 788 N N . ASP A 1 105 ? -0.678 -10.181 1.051 1.00 97.12 105 ASP A N 1
ATOM 789 C CA . ASP A 1 105 ? -1.113 -9.239 2.060 1.00 97.12 105 ASP A CA 1
ATOM 790 C C . ASP A 1 105 ? -0.161 -9.214 3.258 1.00 97.12 105 ASP A C 1
ATOM 792 O O . ASP A 1 105 ? 0.326 -10.267 3.688 1.00 97.12 105 ASP A O 1
ATOM 796 N N . VAL A 1 106 ? 0.125 -8.017 3.766 1.00 95.31 106 VAL A N 1
ATOM 797 C CA . VAL A 1 106 ? 0.895 -7.837 4.996 1.00 95.31 106 VAL A CA 1
ATOM 798 C C . VAL A 1 106 ? -0.098 -7.701 6.135 1.00 95.31 106 VAL A C 1
ATOM 800 O O . VAL A 1 106 ? -0.820 -6.726 6.192 1.00 95.31 106 VAL A O 1
ATOM 803 N N . ASP A 1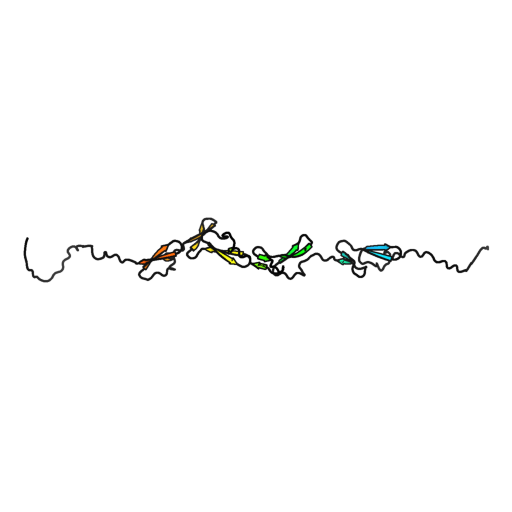 107 ? -0.107 -8.658 7.060 1.00 95.31 107 ASP A N 1
ATOM 804 C CA . ASP A 1 107 ? -1.001 -8.594 8.216 1.00 95.31 107 ASP A CA 1
ATOM 805 C C . ASP A 1 107 ? -0.431 -7.642 9.274 1.00 95.31 107 ASP A C 1
ATOM 807 O O . ASP A 1 107 ? 0.376 -8.042 10.124 1.00 95.31 107 ASP A O 1
ATOM 811 N N . GLU A 1 108 ? -0.832 -6.371 9.223 1.00 94.12 108 GLU A N 1
ATOM 812 C CA . GLU A 1 108 ? -0.329 -5.359 10.154 1.00 94.12 108 GLU A CA 1
ATOM 813 C C . GLU A 1 108 ? -0.791 -5.626 11.595 1.00 94.12 108 GLU A C 1
ATOM 815 O O . GLU A 1 108 ? -0.120 -5.224 12.547 1.00 94.12 108 GLU A O 1
ATOM 820 N N . CYS A 1 109 ? -1.876 -6.386 11.784 1.00 94.19 109 CYS A N 1
ATOM 821 C CA . CYS A 1 109 ? -2.396 -6.744 13.104 1.00 94.19 109 CYS A CA 1
ATOM 822 C C . CYS A 1 109 ? -1.547 -7.793 13.838 1.00 94.19 109 CYS A C 1
ATOM 824 O O . CYS A 1 109 ? -1.686 -7.942 15.053 1.00 94.19 109 CYS A O 1
ATOM 826 N N . LYS A 1 110 ? -0.680 -8.529 13.131 1.00 93.69 110 LYS A N 1
ATOM 827 C CA . LYS A 1 110 ? 0.259 -9.503 13.724 1.00 93.69 110 LYS A CA 1
ATOM 828 C C . LYS A 1 110 ? 1.629 -8.908 14.059 1.00 93.69 110 LYS A C 1
ATOM 830 O O . LYS A 1 110 ? 2.523 -9.642 14.481 1.00 93.69 110 LYS A O 1
ATOM 835 N N . GLY A 1 111 ? 1.814 -7.604 13.856 1.00 85.19 111 GLY A N 1
ATOM 836 C CA . GLY A 1 111 ? 3.052 -6.907 14.189 1.00 85.19 111 GLY A CA 1
ATOM 837 C C . GLY A 1 111 ? 3.358 -6.902 15.691 1.00 85.19 111 GLY A C 1
ATOM 838 O O . GLY A 1 111 ? 2.484 -7.085 16.533 1.00 85.19 111 GLY A O 1
ATOM 839 N N . ALA A 1 112 ? 4.623 -6.647 16.039 1.00 76.25 112 ALA A N 1
ATOM 840 C CA . ALA A 1 112 ? 5.065 -6.542 17.434 1.00 76.25 112 ALA A CA 1
ATOM 841 C C . ALA A 1 112 ? 4.493 -5.314 18.175 1.00 76.25 112 ALA A C 1
ATOM 843 O O . ALA A 1 112 ? 4.530 -5.262 19.402 1.00 76.25 112 ALA A O 1
ATOM 844 N N . PHE A 1 113 ? 3.974 -4.329 17.439 1.00 82.06 113 PHE A N 1
ATOM 845 C CA . PHE A 1 113 ? 3.420 -3.090 17.977 1.00 82.06 113 PHE A CA 1
ATOM 846 C C . PHE A 1 113 ? 1.932 -2.985 17.642 1.00 82.06 113 PHE A C 1
ATOM 848 O O . PHE A 1 113 ? 1.522 -3.329 16.533 1.00 82.06 113 PHE A O 1
ATOM 855 N N . SER A 1 114 ? 1.130 -2.478 18.586 1.00 83.06 114 SER A N 1
ATOM 856 C CA . SER A 1 114 ? -0.283 -2.183 18.331 1.00 83.06 114 SER A CA 1
ATOM 857 C C . SER A 1 114 ? -0.395 -1.066 17.301 1.00 83.06 114 SER A C 1
ATOM 859 O O . SER A 1 114 ? 0.021 0.061 17.556 1.00 83.06 114 SER A O 1
ATOM 861 N N . VAL A 1 115 ? -0.969 -1.387 16.144 1.00 90.94 115 VAL A N 1
ATOM 862 C CA . VAL A 1 115 ? -1.196 -0.424 15.057 1.00 90.94 115 VAL A CA 1
ATOM 863 C C . VAL A 1 115 ? -2.424 0.450 15.332 1.00 90.94 115 VAL A C 1
ATOM 865 O O . VAL A 1 115 ? -2.499 1.594 14.892 1.00 90.94 115 VAL A O 1
ATOM 868 N N . CYS A 1 116 ? -3.381 -0.072 16.102 1.00 90.69 116 CYS A N 1
ATOM 869 C CA . CYS A 1 116 ? -4.590 0.649 16.474 1.00 90.69 116 CYS A CA 1
ATOM 870 C C . CYS A 1 116 ? -4.435 1.394 17.812 1.00 90.69 116 CYS A C 1
ATOM 872 O O . CYS A 1 116 ? -3.715 0.910 18.694 1.00 90.69 116 CYS A O 1
ATOM 874 N N . PRO A 1 117 ? -5.140 2.533 17.988 1.00 86.81 117 PRO A N 1
ATOM 875 C CA . PRO A 1 117 ? -5.229 3.247 19.260 1.00 86.81 117 PRO A CA 1
ATOM 876 C C . PRO A 1 117 ? -5.769 2.384 20.407 1.00 86.81 117 PRO A C 1
ATOM 878 O O . PRO A 1 117 ? -6.376 1.331 20.192 1.00 86.81 117 PRO A O 1
ATOM 881 N N . GLU A 1 118 ? -5.608 2.865 21.641 1.00 81.12 118 GLU A N 1
ATOM 882 C CA . GLU A 1 118 ? -6.181 2.193 22.806 1.00 81.12 118 GLU A CA 1
ATOM 883 C C . GLU A 1 118 ? -7.697 1.991 22.672 1.00 81.12 118 GLU A C 1
ATOM 885 O O . GLU A 1 118 ? -8.421 2.779 22.066 1.00 81.12 118 GLU A O 1
ATOM 890 N N . GLN A 1 119 ? -8.176 0.898 23.265 1.00 84.75 119 GLN A N 1
ATOM 891 C CA . GLN A 1 119 ? -9.571 0.457 23.213 1.00 84.75 119 GLN A CA 1
ATOM 892 C C . GLN A 1 119 ? -10.113 0.065 21.830 1.00 84.75 119 GLN A C 1
ATOM 894 O O . GLN A 1 119 ? -11.312 -0.190 21.691 1.00 84.75 119 GLN A O 1
ATOM 899 N N . GLN A 1 120 ? -9.2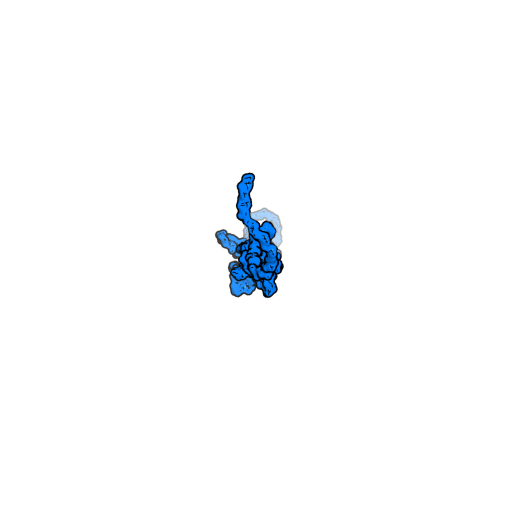39 -0.069 20.832 1.00 90.69 120 GLN A N 1
ATOM 900 C CA . GLN A 1 120 ? -9.589 -0.568 19.507 1.00 90.69 120 GLN A CA 1
ATOM 901 C C . GLN A 1 120 ? -8.982 -1.948 19.244 1.00 90.69 120 GLN A C 1
ATOM 903 O O . GLN A 1 120 ? -7.937 -2.319 19.775 1.00 90.69 120 GLN A O 1
ATOM 908 N N . THR A 1 121 ? -9.665 -2.726 18.414 1.00 91.88 121 THR A N 1
ATOM 909 C CA . THR A 1 121 ? -9.198 -3.992 17.855 1.00 91.88 121 THR A CA 1
ATOM 910 C C . THR A 1 121 ? -8.811 -3.797 16.401 1.00 91.88 121 THR A C 1
ATOM 912 O O . THR A 1 121 ? -9.567 -3.197 15.632 1.00 91.88 121 THR A O 1
ATOM 915 N N . CYS A 1 122 ? -7.656 -4.342 16.031 1.00 94.19 122 CYS A N 1
ATOM 916 C CA . CYS A 1 122 ? -7.189 -4.376 14.654 1.00 94.19 122 CYS A CA 1
ATOM 917 C C . CYS A 1 122 ? -7.883 -5.498 13.877 1.00 94.19 122 CYS A C 1
ATOM 919 O O . CYS A 1 122 ? -8.003 -6.624 14.366 1.00 94.19 122 CYS A O 1
ATOM 921 N N . ARG A 1 123 ? -8.319 -5.193 12.655 1.00 94.81 123 ARG A N 1
ATOM 922 C CA . ARG A 1 123 ? -8.806 -6.164 11.676 1.00 94.81 123 ARG A CA 1
ATOM 923 C C . ARG A 1 123 ? -8.028 -6.000 10.378 1.00 94.81 123 ARG A C 1
ATOM 925 O O . ARG A 1 123 ? -8.145 -4.968 9.721 1.00 94.81 123 ARG A O 1
ATOM 932 N N . ASN A 1 124 ? -7.300 -7.045 10.005 1.00 95.56 124 ASN A N 1
ATOM 933 C CA . ASN A 1 124 ? -6.531 -7.071 8.772 1.00 95.56 124 ASN A CA 1
ATOM 934 C C . ASN A 1 124 ? -7.452 -7.069 7.539 1.00 95.56 124 ASN A C 1
ATOM 936 O O . ASN A 1 124 ? -8.521 -7.694 7.554 1.00 95.56 124 ASN A O 1
ATOM 940 N N . THR A 1 125 ? -7.052 -6.375 6.479 1.00 95.88 125 THR A N 1
ATOM 941 C CA . THR A 1 125 ? -7.775 -6.291 5.203 1.00 95.88 125 THR A CA 1
ATOM 942 C C . THR A 1 125 ? -6.791 -6.361 4.037 1.00 95.88 125 THR A C 1
ATOM 944 O O . THR A 1 125 ? -5.617 -6.092 4.196 1.00 95.88 125 THR A O 1
ATOM 947 N N . PHE A 1 126 ? -7.238 -6.717 2.833 1.00 95.19 126 PHE A N 1
ATOM 948 C CA . PHE A 1 126 ? -6.292 -6.824 1.720 1.00 95.19 126 PHE A CA 1
ATOM 949 C C . PHE A 1 126 ? -5.703 -5.451 1.340 1.00 95.19 126 PHE A C 1
ATOM 951 O O . PHE A 1 126 ? -6.428 -4.581 0.851 1.00 95.19 126 PHE A O 1
ATOM 958 N N . GLY A 1 127 ? -4.396 -5.280 1.540 1.00 94.12 127 GLY A N 1
ATOM 959 C CA . GLY A 1 127 ? -3.629 -4.062 1.278 1.00 94.12 127 GLY A CA 1
ATOM 960 C C . GLY A 1 127 ? -3.725 -2.991 2.368 1.00 94.12 127 GLY A C 1
ATOM 961 O O . GLY A 1 127 ? -3.261 -1.873 2.137 1.00 94.12 127 GLY A O 1
ATOM 962 N N . SER A 1 128 ? -4.364 -3.277 3.508 1.00 95.12 128 SER A N 1
ATOM 963 C CA . SER A 1 128 ? -4.491 -2.328 4.622 1.00 95.12 128 SER A CA 1
ATOM 964 C C . SER A 1 128 ? -5.026 -2.991 5.898 1.00 95.12 128 SER A C 1
ATOM 966 O O . SER A 1 128 ? -5.312 -4.177 5.949 1.00 95.12 128 SER A O 1
ATOM 968 N N . TYR A 1 129 ? -5.367 -2.195 6.902 1.00 95.06 129 TYR A N 1
ATOM 969 C CA . TYR A 1 129 ? -6.053 -2.656 8.103 1.00 95.06 129 TYR A CA 1
ATOM 970 C C . TYR A 1 129 ? -7.134 -1.661 8.519 1.00 95.06 129 TYR A C 1
ATOM 972 O O . TYR A 1 129 ? -7.124 -0.483 8.158 1.00 95.06 129 TYR A O 1
ATOM 980 N N . ALA A 1 130 ? -8.084 -2.140 9.316 1.00 92.44 130 ALA A N 1
ATOM 981 C CA . ALA A 1 130 ? -9.112 -1.315 9.925 1.00 92.44 130 ALA A CA 1
ATOM 982 C C . ALA A 1 130 ? -9.062 -1.444 11.446 1.00 92.44 130 ALA A C 1
ATOM 984 O O . ALA A 1 130 ? -9.018 -2.551 11.986 1.00 92.44 130 ALA A O 1
ATOM 985 N N . CYS A 1 131 ? -9.139 -0.310 12.136 1.00 92.44 131 CYS A N 1
ATOM 986 C CA . CYS A 1 131 ? -9.312 -0.269 13.580 1.00 92.44 131 CYS A CA 1
ATOM 987 C C . CYS A 1 131 ? -10.788 -0.057 13.916 1.00 92.44 131 CYS A C 1
ATOM 989 O O . CYS A 1 131 ? -11.455 0.802 13.338 1.00 92.44 131 CYS A O 1
ATOM 991 N N . ALA A 1 132 ? -11.308 -0.859 14.839 1.00 91.88 132 ALA A N 1
ATOM 992 C CA . ALA A 1 132 ? -12.682 -0.763 15.317 1.00 91.88 132 ALA A CA 1
ATOM 993 C C . ALA A 1 132 ? -12.698 -0.746 16.842 1.00 91.88 132 ALA A C 1
ATOM 995 O O . ALA A 1 132 ? -11.836 -1.359 17.464 1.00 91.88 132 ALA A O 1
ATOM 996 N N . CYS A 1 133 ? -13.674 -0.077 17.452 1.00 93.50 133 CYS A N 1
ATOM 997 C CA . CYS A 1 133 ? -13.827 -0.121 18.902 1.00 93.50 133 CYS A CA 1
ATOM 998 C C . CYS A 1 133 ? -14.021 -1.561 19.397 1.00 93.50 133 CYS A C 1
ATOM 1000 O O . CYS A 1 133 ? -14.659 -2.378 18.726 1.00 93.50 133 CYS A O 1
ATOM 1002 N N . ARG A 1 134 ? -13.458 -1.867 20.575 1.00 93.19 134 ARG A N 1
ATOM 1003 C CA . ARG A 1 134 ? -13.713 -3.133 21.275 1.00 93.19 134 ARG A CA 1
ATOM 1004 C C . ARG A 1 134 ? -15.217 -3.346 21.463 1.00 93.19 134 ARG A C 1
ATOM 1006 O O . ARG A 1 134 ? -15.990 -2.394 21.526 1.00 93.19 134 ARG A O 1
ATOM 1013 N N . SER A 1 135 ? -15.634 -4.604 21.579 1.00 92.19 135 SER A N 1
ATOM 1014 C CA . SER A 1 135 ? -17.019 -4.937 21.928 1.00 92.19 135 SER A CA 1
ATOM 1015 C C . SER A 1 135 ? -17.446 -4.213 23.211 1.00 92.19 135 SER A C 1
ATOM 1017 O O . SER A 1 135 ? -16.658 -4.149 24.150 1.00 92.19 135 SER A O 1
ATOM 1019 N N . GLY A 1 136 ? -18.665 -3.664 23.226 1.00 92.19 136 GLY A N 1
ATOM 1020 C CA . GLY A 1 136 ? -19.165 -2.814 24.319 1.00 92.19 136 GLY A CA 1
ATOM 1021 C C . GLY A 1 136 ? -18.826 -1.327 24.170 1.00 92.19 136 GLY A C 1
ATOM 1022 O O . GLY A 1 136 ? -19.281 -0.518 24.964 1.00 92.19 136 GLY A O 1
ATOM 1023 N N . TYR A 1 137 ? -18.070 -0.940 23.137 1.00 93.56 137 TYR A N 1
ATOM 1024 C CA . TYR A 1 137 ? -17.741 0.456 22.860 1.00 93.56 137 TYR A CA 1
ATOM 1025 C C . TYR A 1 137 ? -18.255 0.888 21.485 1.00 93.56 137 TYR A C 1
ATOM 1027 O O . TYR A 1 137 ? -18.244 0.128 20.514 1.00 93.56 137 TYR A O 1
ATOM 1035 N N . ILE A 1 138 ? -18.646 2.154 21.386 1.00 91.69 138 ILE A N 1
ATOM 1036 C CA . ILE A 1 138 ? -19.063 2.818 20.150 1.00 91.69 138 ILE A CA 1
ATOM 1037 C C . ILE A 1 138 ? -18.106 3.951 19.790 1.00 91.69 138 ILE A C 1
ATOM 1039 O O . ILE A 1 138 ? -17.450 4.542 20.652 1.00 91.69 138 ILE A O 1
ATOM 1043 N N . LEU A 1 139 ? -18.058 4.272 18.495 1.00 91.12 139 LEU A N 1
ATOM 1044 C CA . LEU A 1 139 ? -17.291 5.405 17.988 1.00 91.12 139 LEU A CA 1
ATOM 1045 C C . LEU A 1 139 ? -17.776 6.701 18.652 1.00 91.12 139 LEU A C 1
ATOM 1047 O O . LEU A 1 139 ? -18.941 7.090 18.545 1.00 91.12 139 LEU A O 1
ATOM 1051 N N . GLY A 1 140 ? -16.858 7.348 19.354 1.00 87.62 140 GLY A N 1
ATOM 1052 C CA . GLY A 1 140 ? -16.966 8.698 19.876 1.00 87.62 140 GLY A CA 1
ATOM 1053 C C . GLY A 1 140 ? -16.071 9.647 19.084 1.00 87.62 140 GLY A C 1
ATOM 1054 O O . GLY A 1 140 ? -15.140 9.235 18.391 1.00 87.62 140 GLY A O 1
ATOM 1055 N N . ILE A 1 141 ? -16.363 10.939 19.186 1.00 84.88 141 ILE A N 1
ATOM 1056 C CA . ILE A 1 141 ? -15.526 11.999 18.624 1.00 84.88 141 ILE A CA 1
ATOM 1057 C C . ILE A 1 141 ? -15.199 12.950 19.769 1.00 84.88 141 ILE A C 1
ATOM 1059 O O . ILE A 1 141 ? -16.108 13.492 20.401 1.00 84.88 141 ILE A O 1
ATOM 1063 N N . LEU A 1 142 ? -13.909 13.137 20.047 1.00 81.12 142 LEU A N 1
ATOM 1064 C CA . LEU A 1 142 ? -13.424 14.120 21.013 1.00 81.12 142 LEU A CA 1
ATOM 1065 C C . LEU A 1 142 ? -12.537 15.128 20.272 1.00 81.12 142 LEU A C 1
ATOM 1067 O O . LEU A 1 142 ? -11.378 14.851 19.958 1.00 81.12 142 LEU A O 1
ATOM 1071 N N . GLY A 1 143 ? -13.104 16.290 19.939 1.00 85.00 143 GLY A N 1
ATOM 1072 C CA . GLY A 1 143 ? -12.452 17.252 19.048 1.00 85.00 143 GLY A CA 1
ATOM 1073 C C . GLY A 1 143 ? -12.262 16.659 17.648 1.00 85.00 143 GLY A C 1
ATOM 1074 O O . GLY A 1 143 ? -13.242 16.326 16.991 1.00 85.00 143 GLY A O 1
ATOM 1075 N N . ASN A 1 144 ? -11.005 16.499 17.220 1.00 81.19 144 ASN A N 1
ATOM 1076 C CA . ASN A 1 144 ? -10.643 15.920 15.917 1.00 81.19 144 ASN A CA 1
ATOM 1077 C C . ASN A 1 144 ? -10.233 14.436 15.995 1.00 81.19 144 ASN A C 1
ATOM 1079 O O . ASN A 1 144 ? -9.879 13.849 14.975 1.00 81.19 144 ASN A O 1
ATOM 1083 N N . ALA A 1 145 ? -10.229 13.835 17.188 1.00 79.69 145 ALA A N 1
ATOM 1084 C CA . ALA A 1 145 ? -9.819 12.449 17.380 1.00 79.69 145 ALA A CA 1
ATOM 1085 C C . ALA A 1 145 ? -11.029 11.509 17.421 1.00 79.69 145 ALA A C 1
ATOM 1087 O O . ALA A 1 145 ? -12.026 11.784 18.098 1.00 79.69 145 ALA A O 1
ATOM 1088 N N . ILE A 1 146 ? -10.906 10.369 16.736 1.00 81.50 146 ILE A N 1
ATOM 1089 C CA . ILE A 1 146 ? -11.822 9.239 16.893 1.00 81.50 146 ILE A CA 1
ATOM 1090 C C . ILE A 1 146 ? -11.473 8.541 18.206 1.00 81.50 146 ILE A C 1
ATOM 1092 O O . ILE A 1 146 ? -10.347 8.079 18.393 1.00 81.50 146 ILE A O 1
ATOM 1096 N N . THR A 1 147 ? -12.443 8.458 19.107 1.00 88.81 147 THR A N 1
ATOM 1097 C CA . THR A 1 147 ? -12.316 7.773 20.394 1.00 88.81 147 THR A CA 1
ATOM 1098 C C . THR A 1 147 ? -13.310 6.624 20.473 1.00 88.81 147 THR A C 1
ATOM 1100 O O . THR A 1 147 ? -14.233 6.519 19.667 1.00 88.81 147 THR A O 1
ATOM 1103 N N . CYS A 1 148 ? -13.119 5.736 21.440 1.00 92.94 148 CYS A N 1
ATOM 1104 C CA . CYS A 1 148 ? -14.113 4.731 21.782 1.00 92.94 148 CYS A CA 1
ATOM 1105 C C . CYS A 1 148 ? -14.711 5.120 23.123 1.00 92.94 148 CYS A C 1
ATOM 1107 O O . CYS A 1 148 ? -13.980 5.358 24.082 1.00 92.94 148 CYS A O 1
ATOM 1109 N N . ARG A 1 149 ? -16.036 5.240 23.165 1.00 92.25 149 ARG A N 1
ATOM 1110 C CA . ARG A 1 149 ? -16.774 5.450 24.409 1.00 92.25 149 ARG A CA 1
ATOM 1111 C C . ARG A 1 149 ? -17.637 4.238 24.684 1.00 92.25 149 ARG A C 1
ATOM 1113 O O . ARG A 1 149 ? -18.103 3.592 23.747 1.00 92.25 149 ARG A O 1
ATOM 1120 N N . ASP A 1 150 ? -17.840 3.977 25.958 1.00 94.31 150 ASP A N 1
ATOM 1121 C CA . ASP A 1 150 ? -18.732 2.938 26.436 1.00 94.31 150 ASP A CA 1
ATOM 1122 C C . ASP A 1 150 ? -20.141 3.068 25.817 1.00 94.31 150 ASP A C 1
ATOM 1124 O O . ASP A 1 150 ? -20.678 4.178 25.680 1.00 94.31 150 ASP A O 1
ATOM 1128 N N . GLU A 1 151 ? -20.707 1.947 25.371 1.00 95.06 151 GLU A N 1
ATOM 1129 C CA . GLU A 1 151 ? -22.087 1.870 24.898 1.00 95.06 151 GLU A CA 1
ATOM 1130 C C . GLU A 1 151 ? -23.011 1.565 26.069 1.00 95.06 151 GLU A C 1
ATOM 1132 O O . GLU A 1 151 ? -23.050 0.439 26.534 1.00 95.06 151 GLU A O 1
ATOM 1137 N N . ASP A 1 152 ? -23.837 2.532 26.474 1.00 96.31 152 ASP A N 1
ATOM 1138 C CA . ASP A 1 152 ? -24.815 2.281 27.532 1.00 96.31 152 ASP A CA 1
ATOM 1139 C C . ASP A 1 152 ? -25.939 1.352 27.032 1.00 96.31 152 ASP A C 1
ATOM 1141 O O . ASP A 1 152 ? -26.912 1.776 26.386 1.00 96.31 152 ASP A O 1
ATOM 1145 N N . GLU A 1 153 ? -25.825 0.054 27.324 1.00 96.69 153 GLU A N 1
ATOM 1146 C CA . GLU A 1 153 ? -26.812 -0.942 26.901 1.00 96.69 153 GLU A CA 1
ATOM 1147 C C . GLU A 1 153 ? -28.139 -0.804 27.649 1.00 96.69 153 GLU A C 1
ATOM 1149 O O . GLU A 1 153 ? -29.172 -1.289 27.167 1.00 96.69 153 GLU A O 1
ATOM 1154 N N . CYS A 1 154 ? -28.133 -0.124 28.803 1.00 95.94 154 CYS A N 1
ATOM 1155 C CA . CYS A 1 154 ? -29.329 0.202 29.571 1.00 95.94 154 CYS A CA 1
ATOM 1156 C C . CYS A 1 154 ? -30.150 1.304 28.894 1.00 95.94 154 CYS A C 1
ATOM 1158 O O . CYS A 1 154 ? -31.378 1.215 28.874 1.00 95.94 154 CYS A O 1
ATOM 1160 N N . LEU A 1 155 ? -29.490 2.309 28.310 1.00 95.88 155 LEU A N 1
ATOM 1161 C CA . LEU A 1 155 ? -30.143 3.380 27.552 1.00 95.88 155 LEU A CA 1
ATOM 1162 C C . LEU A 1 155 ? -30.541 2.942 26.143 1.00 95.88 155 LEU A C 1
ATOM 1164 O O . LEU A 1 155 ? -31.614 3.305 25.665 1.00 95.88 155 LEU A O 1
ATOM 1168 N N . THR A 1 156 ? -29.699 2.156 25.473 1.00 94.12 156 THR A N 1
ATOM 1169 C CA . THR A 1 156 ? -29.982 1.674 24.109 1.00 94.12 156 THR A CA 1
ATOM 1170 C C . THR A 1 156 ? -30.965 0.502 24.078 1.00 94.12 156 THR A C 1
ATOM 1172 O O . THR A 1 156 ? -31.436 0.124 23.005 1.00 94.12 156 THR A O 1
ATOM 1175 N N . GLY A 1 157 ? -31.278 -0.092 25.236 1.00 92.69 157 GLY A N 1
ATOM 1176 C CA . GLY A 1 157 ? -32.167 -1.250 25.347 1.00 92.69 157 GLY A CA 1
ATOM 1177 C C . GLY A 1 157 ? -31.565 -2.548 24.799 1.00 92.69 157 GLY A C 1
ATOM 1178 O O . GLY A 1 157 ? -32.291 -3.516 24.581 1.00 92.69 157 GLY A O 1
ATOM 1179 N N . ARG A 1 158 ? -30.245 -2.591 24.569 1.00 93.88 158 ARG A N 1
ATOM 1180 C CA . ARG A 1 158 ? -29.523 -3.785 24.089 1.00 93.88 158 ARG A CA 1
ATOM 1181 C C . ARG A 1 158 ? -29.191 -4.783 25.199 1.00 93.88 158 ARG A C 1
ATOM 1183 O O . ARG A 1 158 ? -28.703 -5.881 24.924 1.00 93.88 158 ARG A O 1
ATOM 1190 N N . HIS A 1 159 ? -29.482 -4.436 26.450 1.00 94.56 159 HIS A N 1
ATOM 1191 C CA . HIS A 1 159 ? -29.277 -5.321 27.585 1.00 94.56 159 HIS A CA 1
ATOM 1192 C C . HIS A 1 159 ? -30.180 -6.566 27.538 1.00 94.56 159 HIS A C 1
ATOM 1194 O O . HIS A 1 159 ? -31.339 -6.527 27.128 1.00 94.56 159 HIS A O 1
ATOM 1200 N N . ARG A 1 160 ? -29.700 -7.686 28.085 1.00 95.62 160 ARG A N 1
ATOM 1201 C CA . ARG A 1 160 ? -30.453 -8.953 28.195 1.00 95.62 160 ARG A CA 1
ATOM 1202 C C . ARG A 1 160 ? -30.867 -9.281 29.631 1.00 95.62 160 ARG A C 1
ATOM 1204 O O . ARG A 1 160 ? -31.022 -10.446 29.991 1.00 95.62 160 ARG A O 1
ATOM 1211 N N . CYS A 1 161 ? -31.033 -8.260 30.474 1.00 94.31 161 CYS A N 1
ATOM 1212 C CA . CYS A 1 161 ? -31.512 -8.441 31.841 1.00 94.31 161 CYS A CA 1
ATOM 1213 C C . CYS A 1 161 ? -32.910 -9.072 31.897 1.00 94.31 161 CYS A C 1
ATOM 1215 O O . CYS A 1 161 ? -33.792 -8.755 31.103 1.00 94.31 161 CYS A O 1
ATOM 1217 N N . SER A 1 162 ? -33.119 -9.951 32.883 1.00 93.06 162 SER A N 1
ATOM 1218 C CA . SER A 1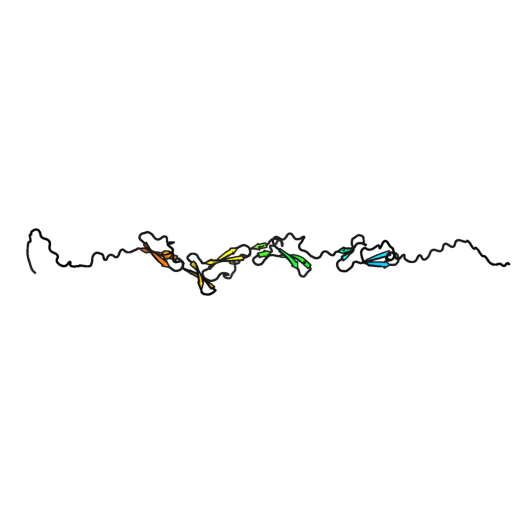 162 ? -34.445 -10.494 33.197 1.00 93.06 162 SER A CA 1
ATOM 1219 C C . SER A 1 162 ? -35.426 -9.372 33.548 1.00 93.06 162 SER A C 1
ATOM 1221 O O . SER A 1 162 ? -35.032 -8.360 34.123 1.00 93.06 162 SER A O 1
ATOM 1223 N N . ARG A 1 163 ? -36.725 -9.597 33.319 1.00 88.88 163 ARG A N 1
ATOM 1224 C CA . ARG A 1 163 ? -37.811 -8.657 33.657 1.00 88.88 163 ARG A CA 1
ATOM 1225 C C . ARG A 1 163 ? -37.838 -8.230 35.137 1.00 88.88 163 ARG A C 1
ATOM 1227 O O . ARG A 1 163 ? -38.431 -7.212 35.467 1.00 88.88 163 ARG A O 1
ATOM 1234 N N . HIS A 1 164 ? -37.215 -9.003 36.032 1.00 88.12 164 HIS A N 1
ATOM 1235 C CA . HIS A 1 164 ? -37.115 -8.703 37.470 1.00 88.12 164 HIS A CA 1
ATOM 1236 C C . HIS A 1 164 ? -35.732 -8.170 37.899 1.00 88.12 164 HIS A C 1
ATOM 1238 O O . HIS A 1 164 ? -35.427 -8.087 39.092 1.00 88.12 164 HIS A O 1
ATOM 1244 N N . ALA A 1 165 ? -34.865 -7.841 36.942 1.00 92.19 165 ALA A N 1
ATOM 1245 C CA . ALA A 1 165 ? -33.545 -7.283 37.187 1.00 92.19 165 ALA A CA 1
ATOM 1246 C C . ALA A 1 165 ? -33.452 -5.861 36.621 1.00 92.19 165 ALA A C 1
ATOM 1248 O O . ALA A 1 165 ? -33.943 -5.574 35.534 1.00 92.19 165 ALA A O 1
ATOM 1249 N N . ARG A 1 166 ? -32.793 -4.974 37.369 1.00 93.56 166 ARG A N 1
ATOM 1250 C CA . ARG A 1 166 ? -32.424 -3.629 36.927 1.00 93.56 166 ARG A CA 1
ATOM 1251 C C . ARG A 1 166 ? -31.100 -3.698 36.171 1.00 93.56 166 ARG A C 1
ATOM 1253 O O . ARG A 1 166 ? -30.120 -4.212 36.717 1.00 93.56 166 ARG A O 1
ATOM 1260 N N . CYS A 1 167 ? -31.075 -3.129 34.971 1.00 96.06 167 CYS A N 1
ATOM 1261 C CA . CYS A 1 167 ? -29.844 -2.886 34.226 1.00 96.06 167 CYS A CA 1
ATOM 1262 C C . CYS A 1 167 ? -29.022 -1.777 34.899 1.00 96.06 167 CYS A C 1
ATOM 1264 O O . CYS A 1 167 ? -29.583 -0.777 35.354 1.00 96.06 167 CYS A O 1
ATOM 1266 N N . VAL A 1 168 ? -27.709 -1.975 34.996 1.00 95.75 168 VAL A N 1
ATOM 1267 C CA . VAL A 1 168 ? -26.739 -0.947 35.382 1.00 95.75 168 VAL A CA 1
ATOM 1268 C C . VAL A 1 168 ? -25.569 -0.985 34.417 1.00 95.75 168 VAL A C 1
ATOM 1270 O O . VAL A 1 168 ? -24.907 -2.019 34.317 1.00 95.75 168 VAL A O 1
ATOM 1273 N N . ASN A 1 169 ? -25.337 0.151 33.763 1.00 96.69 169 ASN A N 1
ATOM 1274 C CA . ASN A 1 169 ? -24.243 0.342 32.829 1.00 96.69 169 ASN A CA 1
ATOM 1275 C C . ASN A 1 169 ? -22.879 0.172 33.522 1.00 96.69 169 ASN A C 1
ATOM 1277 O O . ASN A 1 169 ? -22.740 0.505 34.708 1.00 96.69 169 ASN A O 1
ATOM 1281 N N . ALA A 1 170 ? -21.898 -0.364 32.809 1.00 95.12 170 ALA A N 1
ATOM 1282 C CA . ALA A 1 170 ? -20.537 -0.590 33.279 1.00 95.12 170 ALA A CA 1
ATOM 1283 C C . ALA A 1 170 ? -19.542 -0.377 32.124 1.00 95.12 170 ALA A C 1
ATOM 1285 O O . ALA A 1 170 ? -19.883 -0.566 30.975 1.00 95.12 170 ALA A O 1
ATOM 1286 N N . ASP A 1 171 ? -18.291 -0.016 32.407 1.00 94.31 171 ASP A N 1
ATOM 1287 C CA . ASP A 1 171 ? -17.317 0.210 31.327 1.00 94.31 171 ASP A CA 1
ATOM 1288 C C . ASP A 1 171 ? -17.090 -1.067 30.488 1.00 94.31 171 ASP A C 1
ATOM 1290 O O . ASP A 1 171 ? -16.645 -2.099 31.003 1.00 94.31 171 ASP A O 1
ATOM 1294 N N . GLY A 1 172 ? -17.445 -0.991 29.205 1.00 92.81 172 GLY A N 1
ATOM 1295 C CA . GLY A 1 172 ? -17.402 -2.060 28.214 1.00 92.81 172 GLY A CA 1
ATOM 1296 C C . GLY A 1 172 ? -18.531 -3.093 28.310 1.00 92.81 172 GLY A C 1
ATOM 1297 O O . GLY A 1 172 ? -18.445 -4.115 27.619 1.00 92.81 172 GLY A O 1
ATOM 1298 N N . SER A 1 173 ? -19.534 -2.917 29.187 1.00 95.44 173 SER A N 1
ATOM 1299 C CA . SER A 1 173 ? -20.639 -3.877 29.360 1.00 95.44 173 SER A CA 1
ATOM 1300 C C . SER A 1 173 ? -21.800 -3.370 30.244 1.00 95.44 173 SER A C 1
ATOM 1302 O O . SER A 1 173 ? -21.872 -2.235 30.679 1.00 95.44 173 SER A O 1
ATOM 1304 N N . TYR A 1 174 ? -22.678 -4.276 30.680 1.00 96.44 174 TYR A N 1
ATOM 1305 C CA . TYR A 1 174 ? -23.712 -3.991 31.673 1.00 96.44 174 TYR A CA 1
ATOM 1306 C C . TYR A 1 174 ? -23.831 -5.106 32.708 1.00 96.44 174 TYR A C 1
ATOM 1308 O O . TYR A 1 174 ? -23.538 -6.280 32.473 1.00 96.44 174 TYR A O 1
ATOM 1316 N N . THR A 1 175 ? -24.340 -4.747 33.885 1.00 96.31 175 THR A N 1
ATOM 1317 C CA . THR A 1 175 ? -24.660 -5.695 34.956 1.00 96.31 175 THR A CA 1
ATOM 1318 C C . THR A 1 175 ? -26.153 -5.695 35.262 1.00 96.31 175 THR A C 1
ATOM 1320 O O . THR A 1 175 ? -26.799 -4.652 35.359 1.00 96.31 175 THR A O 1
ATOM 1323 N N . CYS A 1 176 ? -26.720 -6.884 35.463 1.00 95.69 176 CYS A N 1
ATOM 1324 C CA . CYS A 1 176 ? -28.119 -7.047 35.849 1.00 95.69 176 CYS A CA 1
ATOM 1325 C C . CYS A 1 176 ? -28.210 -7.303 37.351 1.00 95.69 176 CYS A C 1
ATOM 1327 O O . CYS A 1 176 ? -27.923 -8.400 37.832 1.00 95.69 176 CYS A O 1
ATOM 1329 N N . ARG A 1 177 ? -28.636 -6.295 38.109 1.00 93.38 177 ARG A N 1
ATOM 1330 C CA . ARG A 1 177 ? -28.792 -6.397 39.565 1.00 93.38 177 ARG A CA 1
ATOM 1331 C C . ARG A 1 177 ? -30.250 -6.640 39.936 1.00 93.38 177 ARG A C 1
ATOM 1333 O O . ARG A 1 177 ? -31.150 -6.032 39.360 1.00 93.38 177 ARG A O 1
ATOM 1340 N N . ARG A 1 178 ? -30.505 -7.534 40.902 1.00 85.25 178 ARG A N 1
ATOM 1341 C CA . ARG A 1 178 ? -31.870 -7.821 41.378 1.00 85.25 178 ARG A CA 1
ATOM 1342 C C . ARG A 1 178 ? -32.543 -6.523 41.823 1.00 85.25 178 ARG A C 1
ATOM 1344 O O . ARG A 1 178 ? -31.980 -5.774 42.622 1.00 85.25 178 ARG A O 1
ATOM 1351 N N . ALA A 1 179 ? -33.746 -6.268 41.316 1.00 71.19 179 ALA A N 1
ATOM 1352 C CA . ALA A 1 179 ? -34.590 -5.219 41.859 1.00 71.19 179 ALA A CA 1
ATOM 1353 C C . ALA A 1 179 ? -35.125 -5.730 43.201 1.00 71.19 179 ALA A C 1
ATOM 1355 O O . ALA A 1 179 ? -36.097 -6.480 43.249 1.00 71.19 179 ALA A O 1
ATOM 1356 N N . TYR A 1 180 ? -34.447 -5.402 44.303 1.00 69.62 180 TYR A N 1
ATOM 1357 C CA . TYR A 1 180 ? -35.042 -5.605 45.616 1.00 69.62 180 TYR A CA 1
ATOM 1358 C C . TYR A 1 180 ? -36.281 -4.711 45.675 1.00 69.62 180 TYR A C 1
ATOM 1360 O O . TYR A 1 180 ? -36.162 -3.491 45.769 1.00 69.62 180 TYR A O 1
ATOM 1368 N N . LEU A 1 181 ? -37.471 -5.310 45.585 1.00 59.88 181 LEU A N 1
ATOM 1369 C CA . LEU A 1 181 ? -38.685 -4.663 46.063 1.00 59.88 181 LEU A CA 1
ATOM 1370 C C . LEU A 1 181 ? -38.391 -4.282 47.511 1.00 59.88 181 LEU A C 1
ATOM 1372 O O . LEU A 1 181 ? -38.133 -5.162 48.337 1.00 59.88 181 LEU A O 1
ATOM 1376 N N . SER A 1 182 ? -38.314 -2.982 47.789 1.00 53.03 182 SER A N 1
ATOM 1377 C CA . SER A 1 182 ? -38.043 -2.487 49.131 1.00 53.03 182 SER A CA 1
ATOM 1378 C C . SER A 1 182 ? -38.969 -3.197 50.118 1.00 53.03 182 SER A C 1
ATOM 1380 O O . SER A 1 182 ? -40.191 -3.071 50.025 1.00 53.03 182 SER A O 1
ATOM 1382 N N . LYS A 1 183 ? -38.407 -3.944 51.075 1.00 52.47 183 LYS A N 1
ATOM 1383 C CA . LYS A 1 183 ? -39.159 -4.611 52.152 1.00 52.47 183 LYS A CA 1
ATOM 1384 C C . LYS A 1 183 ? -39.690 -3.605 53.193 1.00 52.47 183 LYS A C 1
ATOM 1386 O O . LYS A 1 183 ? -39.738 -3.912 54.380 1.00 52.47 183 LYS A O 1
ATOM 1391 N N . THR A 1 184 ? -40.086 -2.402 52.780 1.00 53.59 184 THR A N 1
ATOM 1392 C CA . THR A 1 184 ? -40.582 -1.335 53.666 1.00 53.59 184 THR A CA 1
ATOM 1393 C C . THR A 1 184 ? -42.040 -0.960 53.403 1.00 53.59 184 THR A C 1
ATOM 1395 O O . THR A 1 184 ? -42.431 0.167 53.675 1.00 53.59 184 THR A O 1
ATOM 1398 N N . TRP A 1 185 ? -42.873 -1.894 52.935 1.00 51.47 185 TRP A N 1
ATOM 1399 C CA . TRP A 1 185 ? -44.330 -1.698 52.831 1.00 51.47 185 TRP A CA 1
ATOM 1400 C C . TRP A 1 185 ? -45.118 -2.135 54.086 1.00 51.47 185 TRP A C 1
ATOM 1402 O O . TRP A 1 185 ? -46.323 -2.334 54.015 1.00 51.47 185 TRP A O 1
ATOM 1412 N N . TRP A 1 186 ? -44.470 -2.256 55.256 1.00 49.44 186 TRP A N 1
ATOM 1413 C CA . TRP A 1 186 ? -45.149 -2.656 56.510 1.00 49.44 186 TRP A CA 1
ATOM 1414 C C . TRP A 1 186 ? -44.890 -1.743 57.716 1.00 49.44 186 TRP A C 1
ATOM 1416 O O . TRP A 1 186 ? -45.347 -2.048 58.815 1.00 49.44 186 TRP A O 1
ATOM 1426 N N . LYS A 1 187 ? -44.124 -0.655 57.573 1.00 46.34 187 LYS A N 1
ATOM 1427 C CA . LYS A 1 187 ? -43.737 0.186 58.720 1.00 46.34 187 LYS A CA 1
ATOM 1428 C C . LYS A 1 187 ? -43.929 1.675 58.465 1.00 46.34 187 LYS A C 1
ATOM 1430 O O . LYS A 1 187 ? -42.995 2.450 58.599 1.00 46.34 187 LYS A O 1
ATOM 1435 N N . THR A 1 188 ? -45.160 2.083 58.199 1.00 42.03 188 THR A N 1
ATOM 1436 C CA . THR A 1 188 ? -45.603 3.441 58.528 1.00 42.03 188 THR A CA 1
ATOM 1437 C C . THR A 1 188 ? -47.057 3.375 58.970 1.00 42.03 188 THR A C 1
ATOM 1439 O O . THR A 1 188 ? -47.975 3.252 58.166 1.00 42.03 188 THR A O 1
ATOM 1442 N N . ARG A 1 189 ? -47.256 3.434 60.296 1.00 49.00 189 ARG A N 1
ATOM 1443 C CA . ARG A 1 189 ? -48.522 3.864 60.893 1.00 49.00 189 ARG A CA 1
ATOM 1444 C C . ARG A 1 189 ? -48.857 5.227 60.29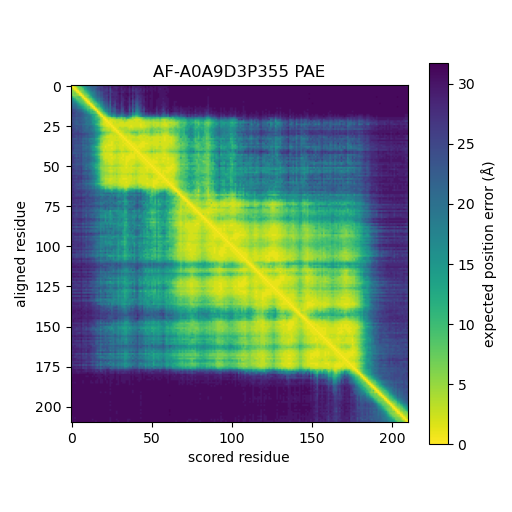4 1.00 49.00 189 ARG A C 1
ATOM 1446 O O . ARG A 1 189 ? -48.166 6.199 60.582 1.00 49.00 189 ARG A O 1
ATOM 1453 N N . VAL A 1 190 ? -49.918 5.292 59.505 1.00 38.66 190 VAL A N 1
ATOM 1454 C CA . VAL A 1 190 ? -50.620 6.542 59.227 1.00 38.66 190 VAL A CA 1
ATOM 1455 C C . VAL A 1 190 ? -51.952 6.417 59.947 1.00 38.66 190 VAL A C 1
ATOM 1457 O O . VAL A 1 190 ? -52.786 5.595 59.578 1.00 38.66 190 VAL A O 1
ATOM 1460 N N . TYR A 1 191 ? -52.110 7.171 61.034 1.00 40.81 191 TYR A N 1
ATOM 1461 C CA . TYR A 1 191 ? -53.416 7.400 61.643 1.00 40.81 191 TYR A CA 1
ATOM 1462 C C . TYR A 1 191 ? -54.316 8.077 60.600 1.00 40.81 191 TYR A C 1
ATOM 1464 O O . TYR A 1 191 ? -53.919 9.129 60.092 1.00 40.81 191 TYR A O 1
ATOM 1472 N N . PRO A 1 192 ? -55.515 7.560 60.285 1.00 39.03 192 PRO A N 1
ATOM 1473 C CA . PRO A 1 192 ? -56.511 8.359 59.605 1.00 39.03 192 PRO A CA 1
ATOM 1474 C C . PRO A 1 192 ? -57.329 9.126 60.640 1.00 39.03 192 PRO A C 1
ATOM 1476 O O . PRO A 1 192 ? -57.849 8.581 61.615 1.00 39.03 192 PRO A O 1
ATOM 1479 N N . VAL A 1 193 ? -57.405 10.419 60.375 1.00 38.66 193 VAL A N 1
ATOM 1480 C CA . VAL A 1 193 ? -58.295 11.412 60.960 1.00 38.66 193 VAL A CA 1
ATOM 1481 C C . VAL A 1 193 ? -59.754 10.945 60.859 1.00 38.66 193 VAL A C 1
ATOM 1483 O O . VAL A 1 193 ? -60.154 10.313 59.882 1.00 38.66 193 VAL A O 1
ATOM 1486 N N . LEU A 1 194 ? -60.534 11.274 61.891 1.00 40.69 194 LEU A N 1
ATOM 1487 C CA . LEU A 1 194 ? -61.981 11.081 62.011 1.00 40.69 194 LEU A CA 1
ATOM 1488 C C . LEU A 1 194 ? -62.741 11.395 60.708 1.00 40.69 194 LEU A C 1
ATOM 1490 O O . LEU A 1 194 ? -62.683 12.515 60.207 1.00 40.69 194 LEU A O 1
ATOM 1494 N N . SER A 1 195 ? -63.545 10.443 60.228 1.00 34.38 195 SER A N 1
ATOM 1495 C CA . SER A 1 195 ? -64.724 10.744 59.412 1.00 34.38 195 SER A CA 1
ATOM 1496 C C . SER A 1 195 ? -65.823 9.718 59.677 1.00 34.38 195 SER A C 1
ATOM 1498 O O . SER A 1 195 ? -65.657 8.511 59.511 1.00 34.38 195 SER A O 1
ATOM 1500 N N . SER A 1 196 ? -66.935 10.242 60.175 1.00 41.72 196 SER A N 1
ATOM 1501 C CA . SER A 1 196 ? -68.118 9.558 60.673 1.00 41.72 196 SER A CA 1
ATOM 1502 C C . SER A 1 196 ? -68.799 8.675 59.627 1.00 41.72 196 SER A C 1
ATOM 1504 O O . SER A 1 196 ? -69.202 9.173 58.579 1.00 41.72 196 SER A O 1
ATOM 1506 N N . ARG A 1 197 ? -69.082 7.411 59.972 1.00 36.62 197 ARG A N 1
ATOM 1507 C CA . ARG A 1 197 ? -70.299 6.689 59.555 1.00 36.62 197 ARG A CA 1
ATOM 1508 C C . ARG A 1 197 ? -70.607 5.552 60.538 1.00 36.62 197 ARG A C 1
ATOM 1510 O O . ARG A 1 197 ? -69.721 4.870 61.033 1.00 36.62 197 ARG A O 1
ATOM 1517 N N . LYS A 1 198 ? -71.895 5.466 60.865 1.00 38.44 198 LYS A N 1
ATOM 1518 C CA . LYS A 1 198 ? -72.554 4.713 61.940 1.00 38.44 198 LYS A CA 1
ATOM 1519 C C . LYS A 1 198 ? -72.409 3.187 61.807 1.00 38.44 198 LYS A C 1
ATOM 1521 O O . LYS A 1 198 ? -72.514 2.682 60.696 1.00 38.44 198 LYS A O 1
ATOM 1526 N N . GLY A 1 199 ? -72.391 2.487 62.948 1.00 32.28 199 GLY A N 1
ATOM 1527 C CA . GLY A 1 199 ? -73.087 1.199 63.094 1.00 32.28 199 GLY A CA 1
ATOM 1528 C C . GLY A 1 199 ? -72.317 0.043 63.745 1.00 32.28 199 GLY A C 1
ATOM 1529 O O . GLY A 1 199 ? -71.476 -0.563 63.097 1.00 32.28 199 GLY A O 1
ATOM 1530 N N . SER A 1 200 ? -72.758 -0.318 64.961 1.00 32.75 200 SER A N 1
ATOM 1531 C CA . SER A 1 200 ? -72.869 -1.701 65.483 1.00 32.75 200 SER A CA 1
ATOM 1532 C C . SER A 1 200 ? -71.773 -2.272 66.414 1.00 32.75 200 SER A C 1
ATOM 1534 O O . SER A 1 200 ? -70.857 -2.956 65.985 1.00 32.75 200 SER A O 1
ATOM 1536 N N . ILE A 1 201 ? -71.972 -2.011 67.718 1.00 35.19 201 ILE A N 1
ATOM 1537 C CA . ILE A 1 201 ? -72.142 -2.976 68.839 1.00 35.19 201 ILE A CA 1
ATOM 1538 C C . ILE A 1 201 ? -71.004 -3.994 69.143 1.00 35.19 201 ILE A C 1
ATOM 1540 O O . ILE A 1 201 ? -70.876 -5.006 68.470 1.00 35.19 201 ILE A O 1
ATOM 1544 N N . TRP A 1 202 ? -70.247 -3.689 70.221 1.00 29.44 202 TRP A N 1
ATOM 1545 C CA . TRP A 1 202 ? -69.808 -4.477 71.415 1.00 29.44 202 TRP A CA 1
ATOM 1546 C C . TRP A 1 202 ? -69.857 -6.032 71.404 1.00 29.44 202 TRP A C 1
ATOM 1548 O O . TRP A 1 202 ? -70.772 -6.580 70.800 1.00 29.44 202 TRP A O 1
ATOM 1558 N N . PRO A 1 203 ? -69.000 -6.765 72.178 1.00 43.91 203 PRO A N 1
ATOM 1559 C CA . PRO A 1 203 ? -68.539 -6.386 73.527 1.00 43.91 203 PRO A CA 1
ATOM 1560 C C . PRO A 1 203 ? -67.070 -6.683 73.928 1.00 43.91 203 PRO A C 1
ATOM 1562 O O . PRO A 1 203 ? -66.328 -7.409 73.278 1.00 43.91 203 PRO A O 1
ATOM 1565 N N . PHE A 1 204 ? -66.697 -6.077 75.064 1.00 35.19 204 PHE A N 1
ATOM 1566 C CA . PHE A 1 204 ? -65.518 -6.329 75.914 1.00 35.19 204 PHE A CA 1
ATOM 1567 C C . PHE A 1 204 ? -65.608 -7.714 76.610 1.00 35.19 204 PHE A C 1
ATOM 1569 O O . PHE A 1 204 ? -66.702 -8.278 76.668 1.00 35.19 204 PHE A O 1
ATOM 1576 N N . PRO A 1 205 ? -64.505 -8.268 77.165 1.00 48.00 205 PRO A N 1
ATOM 1577 C CA . PRO A 1 205 ? -64.058 -7.962 78.546 1.00 48.00 205 PRO A CA 1
ATOM 1578 C C . PRO A 1 205 ? -62.548 -7.611 78.604 1.00 48.00 205 PRO A C 1
ATOM 1580 O O . PRO A 1 205 ? -61.761 -8.154 77.843 1.00 48.00 205 PRO A O 1
ATOM 1583 N N . ASN A 1 206 ? -62.100 -6.557 79.296 1.00 32.38 206 ASN A N 1
ATOM 1584 C CA . ASN A 1 206 ? -61.927 -6.327 80.747 1.00 32.38 206 ASN A CA 1
ATOM 1585 C C . ASN A 1 206 ? -60.604 -6.876 81.340 1.00 32.38 206 ASN A C 1
ATOM 1587 O O . ASN A 1 206 ? -60.445 -8.085 81.424 1.00 32.38 206 ASN A O 1
ATOM 1591 N N . LYS A 1 207 ? -59.806 -5.935 81.893 1.00 36.56 207 LYS A N 1
ATOM 1592 C CA . LYS A 1 207 ? -58.987 -6.006 83.136 1.00 36.56 207 LYS A CA 1
ATOM 1593 C C . LYS A 1 207 ? -57.757 -6.940 83.159 1.00 36.56 207 LYS A C 1
ATOM 1595 O O . LYS A 1 207 ? -57.788 -8.002 82.569 1.00 36.56 207 LYS A O 1
ATOM 1600 N N . THR A 1 208 ? -56.638 -6.663 83.836 1.00 33.41 208 THR A N 1
ATOM 1601 C CA . THR A 1 208 ? -56.133 -5.568 84.699 1.00 33.41 208 THR A CA 1
ATOM 1602 C C . THR A 1 208 ? -54.638 -5.827 84.946 1.00 33.41 208 THR A C 1
ATOM 1604 O O . THR A 1 208 ? -54.236 -6.982 84.922 1.00 33.41 208 THR A O 1
ATOM 1607 N N . GLN A 1 209 ? -53.894 -4.741 85.198 1.00 36.44 209 GLN A N 1
ATOM 1608 C CA . GLN A 1 209 ? -52.762 -4.566 86.136 1.00 36.44 209 GLN A CA 1
ATOM 1609 C C . GLN A 1 209 ? -51.877 -5.778 86.488 1.00 36.44 209 GLN A C 1
ATOM 1611 O O . GLN A 1 209 ? -52.356 -6.707 87.125 1.00 36.44 209 GLN A O 1
ATOM 1616 N N . GLU A 1 210 ? -50.573 -5.675 86.211 1.00 40.72 210 GLU A N 1
ATOM 1617 C CA . GLU A 1 210 ? -49.535 -5.194 87.152 1.00 40.72 210 GLU A CA 1
ATOM 1618 C C . GLU A 1 210 ? -48.393 -4.526 86.368 1.00 40.72 210 GLU A C 1
ATOM 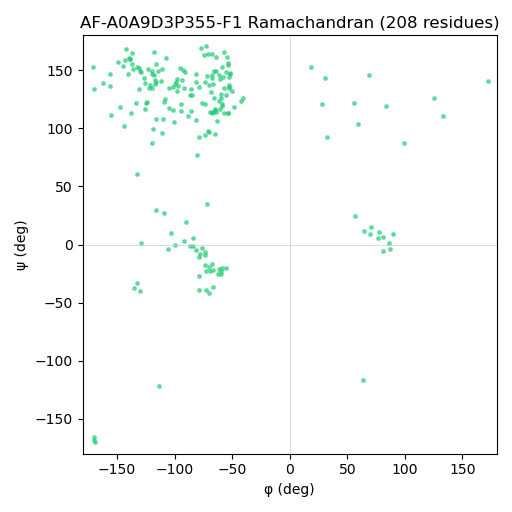1620 O O . GLU A 1 210 ? -48.164 -4.935 85.205 1.00 40.72 210 GLU A O 1
#

InterPro domains:
  IPR000152 EGF-type aspartate/asparagine hydroxylation site [PS00010] (37-48)
  IPR000152 EGF-type aspartate/asparagine hydroxylation site [PS00010] (122-133)
  IPR000742 EGF-like domain [PS01186] (46-61)
  IPR000742 EGF-like domain [PS50026] (22-62)
  IPR000742 EGF-like domain [PS50026] (105-149)
  IPR000742 EGF-like domain [SM00181] (25-62)
  IPR000742 EGF-like domain [SM00181] (68-104)
  IPR000742 EGF-like domain [SM00181] (108-149)
  IPR001881 EGF-like calcium-binding domain [SM00179] (22-62)
  IPR001881 EGF-like calcium-binding domain [SM00179] (105-149)
  IPR001881 EGF-like calcium-binding domain [SM00179] (150-187)
  IPR009030 Growth factor receptor cysteine-rich domain superfamily [SSF57184] (71-177)
  IPR018097 EGF-like calcium-binding, conserved site [PS01187] (105-131)
  IPR018097 EGF-like calcium-binding, conserved site [PS01187] (150-176)
  IPR049883 NOTCH1, EGF-like calcium-binding domain [PF07645] (22-61)
  IPR049883 NOTCH1, EGF-like calcium-binding domain [PF07645] (105-138)
  IPR049883 NOTCH1, EGF-like calcium-binding domain [PF07645] (150-177)
  IPR052235 Nephronectin domain-containing protein [PTHR24050] (22-176)

Foldseek 3Di:
DDDDDDDDDDDDDDPDDDDDFFDAPCPDPVRQAPDDWAGDRPGIAYDDDPQWDQDPVRHYTHGNDQLDCVPAQADDAWDQDPVRHIFGDDDAQWDQDPVRHYTHGDFPQPDPDHPDDPQWHWDGDRRGIDTDGDQQWDWDDDPPDTDTFGDFCLVVVVDPADPQWRWDGDRNGIDTHGPPPPPPPPDDDDDDDDDDDDDDDDDDDDDDDD

Solvent-accessible surface area (backbone atoms only — not comparable to full-atom values): 13837 Å² total; per-residue (Å²): 135,84,80,89,88,82,87,82,89,78,87,76,91,76,91,67,90,80,76,86,72,67,73,60,56,61,78,39,94,80,47,74,27,73,58,44,62,42,68,45,92,86,49,71,47,50,46,52,58,93,66,36,39,72,38,96,83,58,30,44,57,42,70,56,79,70,73,58,57,91,82,58,85,40,71,85,32,64,47,70,44,96,86,56,46,61,42,52,42,48,60,77,44,35,38,67,38,96,82,56,30,46,64,40,67,48,62,59,68,76,47,100,57,83,82,42,60,85,67,39,43,65,42,66,45,91,44,41,72,46,68,41,50,35,81,39,35,38,88,35,72,62,88,91,42,83,41,59,36,66,43,54,29,60,83,72,63,72,58,85,55,53,97,67,32,41,68,39,65,45,94,48,39,71,44,64,42,76,58,74,73,72,90,69,88,82,79,74,93,72,84,79,78,93,78,92,80,89,86,83,82,85,83,85,87,82,90,77,90,133

Secondary structure (DSSP, 8-state):
------------------------GGGSTT-SSSSEEEEETTEEEEEPPTTEEE-TTSS-EEE-PPP-GGG---SSEEEE-TTS-EEEE--TTEEE-TTSS-EEE--GGGSSS--SPTTEEEEEETTEEEEEEPTTEEEEEETTEEEEEE--HHHHT-----TTEEEEEETTEEEEEE----S-SS----PPP-----------------

Radius of gyration: 54.02 Å; Cα contacts (8 Å, |Δi|>4): 285; chains: 1; bounding box: 122×39×186 Å

Mean predicted aligned error: 17.3 Å

Sequence (210 aa):
MDELRRGSRLTDEVAHMGIRGDVNECGRPSRPCSHSCMNTPGSFRCYCDPGYRLDTDGKSCKRLEKPDCTRLHCQLGCQISSNGASICSCPPGLQLALDKRTCKDVDECKGAFSVCPEQQTCRNTFGSYACACRSGYILGILGNAITCRDEDECLTGRHRCSRHARCVNADGSYTCRRAYLSKTWWKTRVYPVLSSRKGSIWPFPNKTQE

pLDDT: mean 79.12, std 20.9, range [29.44, 97.12]

Nearest PDB structures (foldseek):
  1nzi-assembly1_A  TM=9.552E-01  e=1.628E-03  Homo sapiens
  7pfp-assembly1_A  TM=3.477E-01  e=2.904E-06  Homo sapiens
  7pfp-assembly1_C  TM=3.441E-01  e=4.621E-06  Homo sapiens
  6r2w-assembly1_L  TM=3.868E-01  e=8.109E-04  Homo sapiens
  8cn9-assembly1_D  TM=4.148E-01  e=4.905E-03  Homo sapiens

Organism: NCBI:txid337641